Protein 3HRG (pdb70)

Organism: Bacteroides thetaiotaomicron (strain ATCC 29148 / DSM 2079 / JCM 5827 / CCUG 10774 / NCTC 10582 / VPI-5482 / E50) (NCBI:txid226186)

InterPro domains:
  IPR024213 Protein of unknown function DUF3822 [PF12864] (3-237)
  IPR024213 Protein of unknown function DUF3822 [cd24013] (10-251)

Structure (mmCIF, N/CA/C/O backbone):
data_3HRG
#
_entry.id   3HRG
#
_cell.length_a   64.706
_cell.length_b   91.181
_cell.length_c   48.620
_cell.angle_alpha   90.000
_cell.angle_beta   90.000
_cell.angle_gamma   90.000
#
_symmetry.space_group_name_H-M   'P 21 21 2'
#
loop_
_entity.id
_entity.type
_entity.pdbx_description
1 polymer 'uncharacterized protein BT_3980 with actin-like ATPase fold'
2 non-polymer 'UNKNOWN LIGAND'
3 non-polymer 1,2-ETHANEDIOL
4 non-polymer DI(HYDROXYETHYL)ETHER
5 water water
#
loop_
_atom_site.group_PDB
_atom_site.id
_atom_site.type_symbol
_atom_site.label_atom_id
_atom_site.label_alt_id
_atom_site.label_comp_id
_atom_site.label_asym_id
_atom_site.label_entity_id
_atom_site.label_seq_id
_atom_site.pdbx_PDB_ins_code
_atom_site.Cartn_x
_atom_site.Cartn_y
_atom_site.Cartn_z
_atom_site.occupancy
_atom_site.B_iso_or_equiv
_atom_site.auth_seq_id
_atom_site.auth_comp_id
_atom_site.auth_asym_id
_atom_site.auth_atom_id
_atom_site.pdbx_PDB_model_num
ATOM 1 N N A GLY A 1 1 ? 40.099 36.708 6.415 0.50 22.75 0 GLY A N 1
ATOM 2 N N B GLY A 1 1 ? 37.893 38.221 8.139 0.50 24.92 0 GLY A N 1
ATOM 3 C CA A GLY A 1 1 ? 40.076 36.579 7.904 0.50 22.41 0 GLY A CA 1
ATOM 4 C CA B GLY A 1 1 ? 38.958 37.159 8.291 0.50 24.30 0 GLY A CA 1
ATOM 5 C C A GLY A 1 1 ? 41.003 37.618 8.496 0.50 21.71 0 GLY A C 1
ATOM 6 C C B GLY A 1 1 ? 40.208 37.699 8.976 0.50 23.03 0 GLY A C 1
ATOM 7 O O A GLY A 1 1 ? 42.123 37.252 8.925 0.50 22.61 0 GLY A O 1
ATOM 8 O O B GLY A 1 1 ? 40.777 37.055 9.863 0.50 24.71 0 GLY A O 1
ATOM 22 N N . ILE A 1 3 ? 43.251 39.638 10.760 1.00 16.19 2 ILE A N 1
ATOM 23 C CA . ILE A 1 3 ? 43.791 39.534 12.090 1.00 15.65 2 ILE A CA 1
ATOM 24 C C . ILE A 1 3 ? 43.928 40.903 12.762 1.00 14.43 2 ILE A C 1
ATOM 25 O O . ILE A 1 3 ? 44.488 41.827 12.176 1.00 13.48 2 ILE A O 1
ATOM 30 N N . ASP A 1 4 ? 43.367 41.029 13.963 1.00 13.29 3 ASP A N 1
ATOM 31 C CA . ASP A 1 4 ? 43.529 42.214 14.764 1.00 12.70 3 ASP A CA 1
ATOM 32 C C . ASP A 1 4 ? 44.785 41.875 15.566 1.00 12.48 3 ASP A C 1
ATOM 33 O O . ASP A 1 4 ? 44.730 41.085 16.500 1.00 12.19 3 ASP A O 1
ATOM 38 N N . PHE A 1 5 ? 45.925 42.457 15.197 1.00 11.93 4 PHE A N 1
ATOM 39 C CA . PHE A 1 5 ? 47.180 42.149 15.892 1.00 11.66 4 PHE A CA 1
ATOM 40 C C . PHE A 1 5 ? 47.248 42.592 17.351 1.00 11.44 4 PHE A C 1
ATOM 41 O O . PHE A 1 5 ? 48.072 42.044 18.118 1.00 12.13 4 PHE A O 1
ATOM 49 N N . THR A 1 6 ? 46.386 43.513 17.758 1.00 11.61 5 THR A N 1
ATOM 50 C CA . THR A 1 6 ? 46.352 43.919 19.170 1.00 11.74 5 THR A CA 1
ATOM 51 C C . THR A 1 6 ? 45.750 42.807 20.037 1.00 12.12 5 THR A C 1
ATOM 52 O O . THR A 1 6 ? 45.879 42.880 21.250 1.00 11.91 5 THR A O 1
ATOM 56 N N . LYS A 1 7 ? 45.129 41.784 19.418 1.00 11.94 6 LYS A N 1
ATOM 57 C CA . LYS A 1 7 ? 44.591 40.629 20.149 1.00 12.16 6 LYS A CA 1
ATOM 58 C C . LYS A 1 7 ? 45.548 39.417 20.064 1.00 12.31 6 LYS A C 1
ATOM 59 O O . LYS A 1 7 ? 45.160 38.294 20.426 1.00 12.15 6 LYS A O 1
ATOM 65 N N . SER A 1 8 ? 46.789 39.635 19.606 1.00 11.83 7 SER A N 1
ATOM 66 C CA . SER A 1 8 ? 47.753 38.541 19.433 1.00 11.94 7 SER A CA 1
ATOM 67 C C . SER A 1 8 ? 47.964 37.651 20.664 1.00 11.98 7 SER A C 1
ATOM 68 O O . SER A 1 8 ? 48.201 36.436 20.501 1.00 11.95 7 SER A O 1
ATOM 71 N N . LYS A 1 9 ? 47.845 38.225 21.868 1.00 12.06 8 LYS A N 1
ATOM 72 C CA . LYS A 1 9 ? 48.006 37.460 23.119 1.00 12.93 8 LYS A CA 1
ATOM 73 C C . LYS A 1 9 ? 46.969 36.355 23.315 1.00 12.39 8 LYS A C 1
ATOM 74 O O . LYS A 1 9 ? 47.150 35.498 24.195 1.00 11.79 8 LYS A O 1
ATOM 80 N N . GLN A 1 10 ? 45.884 36.387 22.543 1.00 11.24 9 GLN A N 1
ATOM 81 C CA . GLN A 1 10 ? 44.907 35.292 22.547 1.00 11.93 9 GLN A CA 1
ATOM 82 C C . GLN A 1 10 ? 45.096 34.267 21.424 1.00 11.88 9 GLN A C 1
ATOM 83 O O . GLN A 1 10 ? 44.404 33.253 21.398 1.00 11.99 9 GLN A O 1
ATOM 89 N N . TYR A 1 11 ? 46.029 34.534 20.510 1.00 11.67 10 TYR A N 1
ATOM 90 C CA . TYR A 1 11 ? 46.182 33.748 19.306 1.00 11.56 10 TYR A CA 1
ATOM 91 C C . TYR A 1 11 ? 47.424 32.855 19.293 1.00 11.98 10 TYR A C 1
ATOM 92 O O . TYR A 1 11 ? 48.352 33.043 20.082 1.00 10.79 10 TYR A O 1
ATOM 101 N N . THR A 1 12 ? 47.378 31.890 18.380 1.00 11.47 11 THR A N 1
ATOM 102 C CA . THR A 1 12 ? 48.434 30.900 18.229 1.00 11.75 11 THR A CA 1
ATOM 103 C C . THR A 1 12 ? 49.166 31.171 16.928 1.00 11.53 11 THR A C 1
ATOM 104 O O . THR A 1 12 ? 48.538 31.278 15.885 1.00 12.29 11 THR A O 1
ATOM 108 N N . LEU A 1 13 ? 50.483 31.305 17.008 1.00 11.17 12 LEU A N 1
ATOM 109 C CA . LEU A 1 13 ? 51.337 31.477 15.841 1.00 10.82 12 LEU A CA 1
ATOM 110 C C . LEU A 1 13 ? 51.940 30.120 15.509 1.00 11.01 12 LEU A C 1
ATOM 111 O O . LEU A 1 13 ? 52.522 29.499 16.384 1.00 9.70 12 LEU A O 1
ATOM 116 N N . SER A 1 14 ? 51.848 29.691 14.256 1.00 11.97 13 SER A N 1
ATOM 117 C CA . SER A 1 14 ? 52.462 28.418 13.830 1.00 12.29 13 SER A CA 1
ATOM 118 C C . SER A 1 14 ? 53.457 28.765 12.749 1.00 12.70 13 SER A C 1
ATOM 119 O O . SER A 1 14 ? 53.154 29.557 11.842 1.00 12.97 13 SER A O 1
ATOM 122 N N . ILE A 1 15 ? 54.653 28.209 12.894 1.00 12.73 14 ILE A N 1
ATOM 123 C CA . ILE A 1 15 ? 55.772 28.461 12.015 1.00 12.89 14 ILE A CA 1
ATOM 124 C C . ILE A 1 15 ? 56.280 27.172 11.438 1.00 12.52 14 ILE A C 1
ATOM 125 O O . ILE A 1 15 ? 56.607 26.257 12.209 1.00 12.34 14 ILE A O 1
ATOM 130 N N . ARG A 1 16 ? 56.361 27.087 10.103 1.00 12.67 15 ARG A N 1
ATOM 131 C CA A ARG A 1 16 ? 56.907 25.899 9.434 0.50 12.85 15 ARG A CA 1
ATOM 132 C CA B ARG A 1 16 ? 56.903 25.903 9.460 0.50 12.82 15 ARG A CA 1
ATOM 133 C C . ARG A 1 16 ? 58.234 26.290 8.821 1.00 12.63 15 ARG A C 1
ATOM 134 O O . ARG A 1 16 ? 58.277 27.233 8.009 1.00 12.53 15 ARG A O 1
ATOM 149 N N . LEU A 1 17 ? 59.292 25.570 9.195 1.00 12.40 16 LEU A N 1
ATOM 150 C CA . LEU A 1 17 ? 60.626 25.800 8.685 1.00 12.92 16 LEU A CA 1
ATOM 151 C C . LEU A 1 17 ? 61.057 24.678 7.751 1.00 12.67 16 LEU A C 1
ATOM 152 O O . LEU A 1 17 ? 60.928 23.491 8.061 1.00 12.23 16 LEU A O 1
ATOM 157 N N . SER A 1 18 ? 61.516 25.059 6.577 1.00 13.05 17 SER A N 1
ATOM 158 C CA . SER A 1 18 ? 62.043 24.105 5.630 1.00 13.92 17 SER A CA 1
ATOM 159 C C . SER A 1 18 ? 63.017 24.816 4.723 1.00 14.80 17 SER A C 1
ATOM 160 O O . SER A 1 18 ? 63.055 26.045 4.654 1.00 14.52 17 SER A O 1
ATOM 163 N N . THR A 1 19 ? 63.800 24.032 4.002 1.00 15.85 18 THR A N 1
ATOM 164 C CA . THR A 1 19 ? 64.738 24.593 3.046 1.00 16.79 18 THR A CA 1
ATOM 165 C C . THR A 1 19 ? 64.012 25.177 1.810 1.00 17.43 18 THR A C 1
ATOM 166 O O . THR A 1 19 ? 64.601 25.949 1.089 1.00 18.38 18 THR A O 1
ATOM 170 N N A ASP A 1 20 ? 62.765 24.748 1.578 0.50 17.84 19 ASP A N 1
ATOM 171 N N B ASP A 1 20 ? 62.765 24.792 1.558 0.50 17.54 19 ASP A N 1
ATOM 172 C CA A ASP A 1 20 ? 61.905 25.221 0.498 0.50 18.01 19 ASP A CA 1
ATOM 173 C CA B ASP A 1 20 ? 62.041 25.310 0.410 0.50 17.44 19 ASP A CA 1
ATOM 174 C C A ASP A 1 20 ? 61.208 26.555 0.767 0.50 17.40 19 ASP A C 1
ATOM 175 C C B ASP A 1 20 ? 61.140 26.511 0.784 0.50 17.08 19 ASP A C 1
ATOM 176 O O A ASP A 1 20 ? 60.576 27.088 -0.131 0.50 17.54 19 ASP A O 1
ATOM 177 O O B ASP A 1 20 ? 60.269 26.869 0.002 0.50 17.09 19 ASP A O 1
ATOM 186 N N . GLY A 1 21 ? 61.301 27.083 1.991 1.00 16.60 20 GLY A N 1
ATOM 187 C CA . GLY A 1 21 ? 60.569 28.294 2.395 1.00 15.69 20 GLY A CA 1
ATOM 188 C C . GLY A 1 21 ? 59.985 28.212 3.798 1.00 14.25 20 GLY A C 1
ATOM 189 O O . GLY A 1 21 ? 59.869 27.140 4.370 1.00 14.47 20 GLY A O 1
ATOM 190 N N . PHE A 1 22 ? 59.654 29.357 4.371 1.00 13.33 21 PHE A N 1
ATOM 191 C CA . PHE A 1 22 ? 59.041 29.386 5.683 1.00 12.92 21 PHE A CA 1
ATOM 192 C C . PHE A 1 22 ? 57.580 29.847 5.553 1.00 13.22 21 PHE A C 1
ATOM 193 O O . PHE A 1 22 ? 57.292 30.782 4.769 1.00 13.83 21 PHE A O 1
ATOM 201 N N . SER A 1 23 ? 56.688 29.225 6.338 1.00 13.15 22 SER A N 1
ATOM 202 C CA . SER A 1 23 ? 55.259 29.528 6.358 1.00 13.70 22 SER A CA 1
ATOM 203 C C . SER A 1 23 ? 54.862 29.887 7.753 1.00 13.97 22 SER A C 1
ATOM 204 O O . SER A 1 23 ? 55.328 29.287 8.711 1.00 13.79 22 SER A O 1
ATOM 207 N N . PHE A 1 24 ? 53.956 30.838 7.869 1.00 14.72 23 PHE A N 1
ATOM 208 C CA . PHE A 1 24 ? 53.485 31.330 9.130 1.00 15.57 23 PHE A CA 1
ATOM 209 C C . PHE A 1 24 ? 51.953 31.423 9.102 1.00 16.07 23 PHE A C 1
ATOM 210 O O . PHE A 1 24 ? 51.383 31.860 8.098 1.00 16.20 23 PHE A O 1
ATOM 218 N N . SER A 1 25 ? 51.285 31.020 10.175 1.00 16.51 24 SER A N 1
ATOM 219 C CA . SER A 1 25 ? 49.842 31.177 10.251 1.00 16.93 24 SER A CA 1
ATOM 220 C C . SER A 1 25 ? 49.451 31.569 11.670 1.00 16.54 24 SER A C 1
ATOM 221 O O . SER A 1 25 ? 50.108 31.197 12.640 1.00 16.26 24 SER A O 1
ATOM 224 N N . ILE A 1 26 ? 48.370 32.317 11.758 1.00 16.84 25 ILE A N 1
ATOM 225 C CA . ILE A 1 26 ? 47.821 32.796 13.015 1.00 17.52 25 ILE A CA 1
ATOM 226 C C . ILE A 1 26 ? 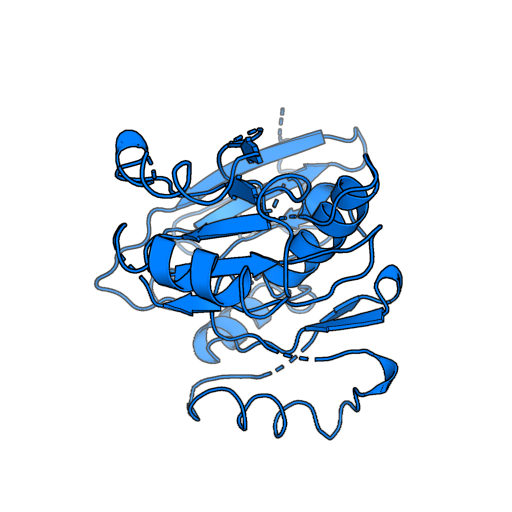46.427 32.187 13.135 1.00 17.52 25 ILE A C 1
ATOM 227 O O . ILE A 1 26 ? 45.627 32.292 12.211 1.00 18.04 25 ILE A O 1
ATOM 232 N N . TYR A 1 27 ? 46.178 31.500 14.253 1.00 17.52 26 TYR A N 1
ATOM 233 C CA . TYR A 1 27 ? 44.933 30.847 14.566 1.00 16.74 26 TYR A CA 1
ATOM 234 C C . TYR A 1 27 ? 44.261 31.569 15.744 1.00 16.88 26 TYR A C 1
ATOM 235 O O . TYR A 1 27 ? 44.891 31.800 16.776 1.00 14.95 26 TYR A O 1
ATOM 244 N N . ASN A 1 28 ? 42.986 31.909 15.544 1.00 17.14 27 ASN A N 1
ATOM 245 C CA . ASN A 1 28 ? 42.135 32.598 16.505 1.00 17.92 27 ASN A CA 1
ATOM 246 C C . ASN A 1 28 ? 41.170 31.573 17.072 1.00 19.37 27 ASN A C 1
ATOM 247 O O . ASN A 1 28 ? 40.280 31.155 16.362 1.00 19.72 27 ASN A O 1
ATOM 252 N N . PRO A 1 29 ? 41.349 31.147 18.340 1.00 21.78 28 PRO A N 1
ATOM 253 C CA . PRO A 1 29 ? 40.388 30.167 18.903 1.00 23.19 28 PRO A CA 1
ATOM 254 C C . PRO A 1 29 ? 39.084 30.797 19.369 1.00 24.76 28 PRO A C 1
ATOM 255 O O . PRO A 1 29 ? 38.122 30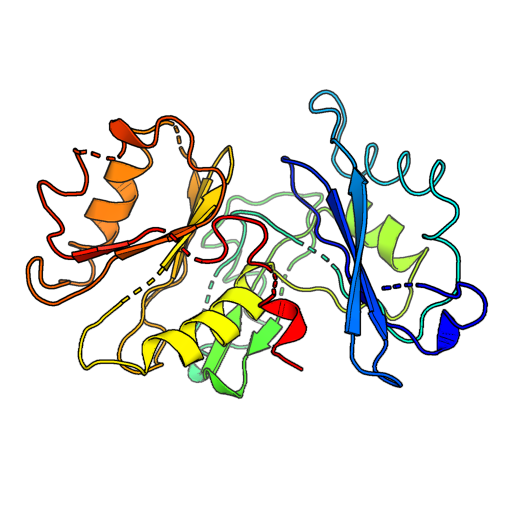.075 19.580 1.00 24.97 28 PRO A O 1
ATOM 259 N N . ILE A 1 30 ? 39.062 32.123 19.545 1.00 26.36 29 ILE A N 1
ATOM 260 C CA . ILE A 1 30 ? 37.875 32.833 20.038 1.00 27.66 29 ILE A CA 1
ATOM 261 C C . ILE A 1 30 ? 36.768 32.775 18.992 1.00 28.93 29 ILE A C 1
ATOM 262 O O . ILE A 1 30 ? 35.652 32.370 19.305 1.00 28.98 29 ILE A O 1
ATOM 267 N N A ASN A 1 31 ? 37.055 33.179 17.758 0.50 29.63 30 ASN A N 1
ATOM 268 N N B ASN A 1 31 ? 37.104 33.218 17.776 0.50 29.70 30 ASN A N 1
ATOM 269 C CA A ASN A 1 31 ? 36.046 33.094 16.694 0.50 30.23 30 ASN A CA 1
ATOM 270 C CA B ASN A 1 31 ? 36.201 33.203 16.623 0.50 30.36 30 ASN A CA 1
ATOM 271 C C A ASN A 1 31 ? 36.266 31.851 15.820 0.50 30.75 30 ASN A C 1
ATOM 272 C C B ASN A 1 31 ? 36.321 31.909 15.797 0.50 30.82 30 ASN A C 1
ATOM 273 O O A ASN A 1 31 ? 35.505 31.618 14.882 0.50 30.97 30 ASN A O 1
ATOM 274 O O B ASN A 1 31 ? 35.531 31.686 14.882 0.50 31.02 30 ASN A O 1
ATOM 283 N N . ASP A 1 32 ? 37.304 31.070 16.128 1.00 31.28 31 ASP A N 1
ATOM 284 C CA . ASP A 1 32 ? 37.616 29.809 15.424 1.00 32.08 31 ASP A CA 1
ATOM 285 C C . ASP A 1 32 ? 37.886 29.950 13.912 1.00 32.69 31 ASP A C 1
ATOM 286 O O . ASP A 1 32 ? 37.049 29.577 13.081 1.00 33.01 31 ASP A O 1
ATOM 291 N N . ASN A 1 33 ? 39.050 30.510 13.586 1.00 32.92 32 ASN A N 1
ATOM 292 C CA . ASN A 1 33 ? 39.509 30.675 12.195 1.00 33.21 32 ASN A CA 1
ATOM 293 C C . ASN A 1 33 ? 41.028 30.883 12.117 1.00 33.33 32 ASN A C 1
ATOM 294 O O . ASN A 1 33 ? 41.646 31.300 13.109 1.00 32.64 32 ASN A O 1
ATOM 299 N N . SER A 1 34 ? 41.599 30.573 10.945 1.00 33.58 33 SER A N 1
ATOM 300 C CA . SER A 1 34 ? 43.040 30.720 10.670 1.00 33.92 33 SER A CA 1
ATOM 301 C C . SER A 1 34 ? 43.332 31.673 9.526 1.00 33.51 33 SER A C 1
ATOM 302 O O . SER A 1 34 ? 42.450 31.974 8.710 1.00 33.84 33 SER A O 1
ATOM 305 N N . GLN A 1 35 ? 44.571 32.150 9.494 1.00 32.83 34 GLN A N 1
ATOM 306 C CA . GLN A 1 35 ? 45.037 33.069 8.469 1.00 32.47 34 GLN A CA 1
ATOM 307 C C . GLN A 1 35 ? 46.506 32.824 8.144 1.00 32.02 34 GLN A C 1
ATOM 308 O O . GLN A 1 35 ? 47.374 32.969 9.025 1.00 31.26 34 GLN A O 1
ATOM 314 N N . SER A 1 36 ? 46.785 32.421 6.900 1.00 31.69 35 SER A N 1
ATOM 315 C CA . SER A 1 36 ? 48.164 32.222 6.463 1.00 32.06 35 SER A CA 1
ATOM 316 C C . SER A 1 36 ? 48.654 33.604 6.329 1.00 31.91 35 SER A C 1
ATOM 317 O O . SER A 1 36 ? 48.315 34.298 5.395 1.00 32.52 35 SER A O 1
ATOM 320 N N . LEU A 1 37 ? 49.451 34.003 7.296 1.00 32.14 36 LEU A N 1
ATOM 321 C CA . LEU A 1 37 ? 49.890 35.375 7.395 1.00 31.97 36 LEU A CA 1
ATOM 322 C C . LEU A 1 37 ? 51.032 35.749 6.492 1.00 31.51 36 LEU A C 1
ATOM 323 O O . LEU A 1 37 ? 51.077 36.897 6.010 1.00 32.02 36 LEU A O 1
ATOM 328 N N . PHE A 1 38 ? 51.940 34.811 6.253 1.00 30.52 37 PHE A N 1
ATOM 329 C CA . PHE A 1 38 ? 53.083 35.115 5.428 1.00 29.63 37 PHE A CA 1
ATOM 330 C C . PHE A 1 38 ? 53.823 33.881 4.928 1.00 28.42 37 PHE A C 1
ATOM 331 O O . PHE A 1 38 ? 53.805 32.819 5.590 1.00 28.15 37 PHE A O 1
ATOM 333 N N . GLU A 1 39 ? 54.421 34.039 3.742 1.00 26.84 38 GLU A N 1
ATOM 334 C CA . GLU A 1 39 ? 55.268 33.030 3.117 1.00 25.91 38 GLU A CA 1
ATOM 335 C C . GLU A 1 39 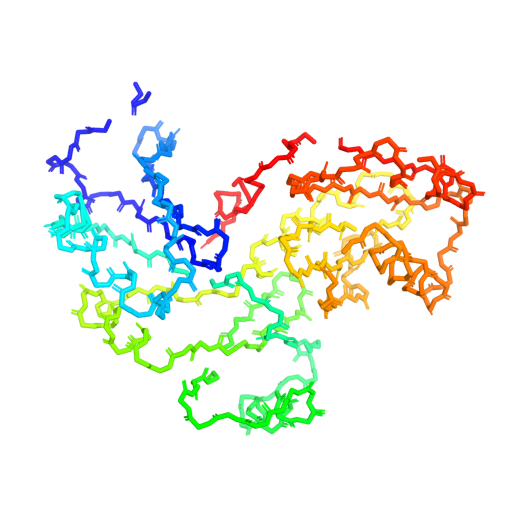? 56.599 33.725 2.867 1.00 24.66 38 GLU A C 1
ATOM 336 O O . GLU A 1 39 ? 56.657 34.683 2.090 1.00 24.66 38 GLU A O 1
ATOM 342 N N . LYS A 1 40 ? 57.654 33.288 3.543 1.00 22.88 39 LYS A N 1
ATOM 343 C CA . LYS A 1 40 ? 58.980 33.859 3.349 1.00 21.96 39 LYS A CA 1
ATOM 344 C C . LYS A 1 40 ? 59.773 32.932 2.423 1.00 21.22 39 LYS A C 1
ATOM 345 O O . LYS A 1 40 ? 59.895 31.722 2.689 1.00 20.64 39 LYS A O 1
ATOM 347 N N . GLU A 1 41 ? 60.265 33.482 1.310 1.00 20.17 40 GLU A N 1
ATOM 348 C CA . GLU A 1 41 ? 61.066 32.724 0.341 1.00 20.20 40 GLU A CA 1
ATOM 349 C C . GLU A 1 41 ? 62.472 32.581 0.945 1.00 19.44 40 GLU A C 1
ATOM 350 O O . GLU A 1 41 ? 63.024 33.567 1.440 1.00 19.80 40 GLU A O 1
ATOM 356 N N . VAL A 1 42 ? 63.040 31.372 0.955 1.00 17.79 41 VAL A N 1
ATOM 357 C CA . VAL A 1 42 ? 64.376 31.212 1.553 1.00 17.27 41 VAL A CA 1
ATOM 358 C C . VAL A 1 42 ? 65.457 31.416 0.515 1.00 16.44 41 VAL A C 1
ATOM 359 O O . VAL A 1 42 ? 65.288 31.009 -0.638 1.00 16.55 41 VAL A O 1
ATOM 363 N N . ASP A 1 43 ? 66.531 32.093 0.927 1.00 15.06 42 ASP A N 1
ATOM 364 C CA . ASP A 1 43 ? 67.708 32.316 0.104 1.00 14.72 42 ASP A CA 1
ATOM 365 C C . ASP A 1 43 ? 68.531 31.048 0.290 1.00 14.28 42 ASP A C 1
ATOM 366 O O . ASP A 1 43 ? 69.112 30.821 1.336 1.00 13.47 42 ASP A O 1
ATOM 371 N N . THR A 1 44 ? 68.567 30.211 -0.736 1.00 14.69 43 THR A N 1
ATOM 372 C CA . THR A 1 44 ? 69.289 28.934 -0.670 1.00 15.02 43 THR A CA 1
ATOM 373 C C . THR A 1 44 ? 70.802 29.098 -0.525 1.00 15.18 43 THR A C 1
ATOM 374 O O . THR A 1 44 ? 71.465 28.123 -0.246 1.00 15.47 43 THR A O 1
ATOM 378 N N . SER A 1 45 ? 71.335 30.312 -0.707 1.00 15.48 44 SER A N 1
ATOM 379 C CA . SER A 1 45 ? 72.771 30.583 -0.525 1.00 15.98 44 SER A CA 1
ATOM 380 C C . SER A 1 45 ? 73.144 30.896 0.936 1.00 15.55 44 SER A C 1
ATOM 381 O O . SER A 1 45 ? 74.329 31.022 1.254 1.00 16.21 44 SER A O 1
ATOM 384 N N . LEU A 1 46 ? 72.142 31.002 1.808 1.00 14.72 45 LEU A N 1
ATOM 385 C CA . LEU A 1 46 ? 72.327 31.270 3.222 1.00 13.96 45 LEU A CA 1
ATOM 386 C C . LEU A 1 46 ? 71.823 30.091 4.032 1.00 13.68 45 LEU A C 1
ATOM 387 O O . LEU A 1 46 ? 70.968 29.311 3.571 1.00 13.48 45 LEU A O 1
ATOM 392 N N . SER A 1 47 ? 72.294 30.006 5.268 1.00 13.07 46 SER A N 1
ATOM 393 C CA . SER A 1 47 ? 71.880 28.959 6.202 1.00 12.47 46 SER A CA 1
ATOM 394 C C . SER A 1 47 ? 70.454 29.184 6.669 1.00 12.38 46 SER A C 1
ATOM 395 O O . SER A 1 47 ? 69.890 30.274 6.477 1.00 11.71 46 SER A O 1
ATOM 398 N N A LEU A 1 48 ? 69.918 28.148 7.309 0.50 12.33 47 LEU A N 1
ATOM 399 N N B LEU A 1 48 ? 69.823 28.172 7.265 0.50 12.47 47 LEU A N 1
ATOM 400 C CA A LEU A 1 48 ? 68.585 28.156 7.899 0.50 12.41 47 LEU A CA 1
ATOM 401 C CA B LEU A 1 48 ? 68.446 28.380 7.768 0.50 12.55 47 LEU A CA 1
ATOM 402 C C A LEU A 1 48 ? 68.457 29.282 8.898 0.50 12.18 47 LEU A C 1
ATOM 403 C C B LEU A 1 48 ? 68.434 29.380 8.912 0.50 12.34 47 LEU A C 1
ATOM 404 O O A LEU A 1 48 ? 67.524 30.068 8.832 0.50 11.92 47 LEU A O 1
ATOM 405 O O B LEU A 1 48 ? 67.511 30.178 8.981 0.50 12.24 47 LEU A O 1
ATOM 414 N N . THR A 1 49 ? 69.436 29.354 9.797 1.00 12.17 48 THR A N 1
ATOM 415 C CA . THR A 1 49 ? 69.480 30.336 10.890 1.00 11.86 48 THR A CA 1
ATOM 416 C C . THR A 1 49 ? 69.619 31.769 10.369 1.00 11.64 48 THR A C 1
ATOM 417 O O . THR A 1 49 ? 68.950 32.683 10.891 1.00 10.66 48 THR A O 1
ATOM 421 N N . ALA A 1 50 ? 70.465 31.963 9.339 1.00 10.37 49 ALA A N 1
ATOM 422 C CA . ALA A 1 50 ? 70.650 33.293 8.743 1.00 10.04 49 ALA A CA 1
ATOM 423 C C . ALA A 1 50 ? 69.357 33.754 8.076 1.00 9.91 49 ALA A C 1
ATOM 424 O O . ALA A 1 50 ? 68.996 34.928 8.177 1.00 9.34 49 ALA A O 1
ATOM 426 N N . ASN A 1 51 ? 68.657 32.838 7.407 1.00 10.19 50 ASN A N 1
ATOM 427 C CA . ASN A 1 51 ? 67.355 33.170 6.811 1.00 10.34 50 ASN A CA 1
ATOM 428 C C . ASN A 1 51 ? 66.350 33.532 7.891 1.00 10.26 50 ASN A C 1
ATOM 429 O O . ASN A 1 51 ? 65.577 34.478 7.712 1.00 9.84 50 ASN A O 1
ATOM 434 N N . LEU A 1 52 ? 66.361 32.770 8.989 1.00 10.18 51 LEU A N 1
ATOM 435 C CA A LEU A 1 52 ? 65.458 33.012 10.109 0.50 10.49 51 LEU A CA 1
ATOM 436 C CA B LEU A 1 52 ? 65.465 33.039 10.127 0.50 10.68 51 LEU A CA 1
ATOM 437 C C . LEU A 1 52 ? 65.713 34.392 10.741 1.00 10.80 51 LEU A C 1
ATOM 438 O O . LEU A 1 52 ? 64.768 35.141 10.994 1.00 10.82 51 LEU A O 1
ATOM 447 N N . LYS A 1 53 ? 66.981 34.721 10.994 1.00 11.01 52 LYS A N 1
ATOM 448 C CA . LYS A 1 53 ? 67.298 36.008 11.578 1.00 11.48 52 LYS A CA 1
ATOM 449 C C . LYS A 1 53 ? 66.836 37.138 10.653 1.00 11.06 52 LYS A C 1
ATOM 450 O O . LYS A 1 53 ? 66.348 38.151 11.134 1.00 10.25 52 LYS A O 1
ATOM 456 N N . ASN A 1 54 ? 67.009 36.963 9.344 1.00 10.86 53 ASN A N 1
ATOM 457 C CA . ASN A 1 54 ? 66.540 37.965 8.379 1.00 10.88 53 ASN A CA 1
ATOM 458 C C . ASN A 1 54 ? 65.016 38.165 8.434 1.00 10.22 53 ASN A C 1
ATOM 459 O O . ASN A 1 54 ? 64.563 39.289 8.493 1.00 9.17 53 ASN A O 1
ATOM 464 N N . VAL A 1 55 ? 64.248 37.083 8.445 1.00 9.37 54 VAL A N 1
ATOM 465 C CA A VAL A 1 55 ? 62.774 37.222 8.441 0.50 9.59 54 VAL A CA 1
ATOM 466 C CA B VAL A 1 55 ? 62.780 37.170 8.469 0.50 9.82 54 VAL A CA 1
ATOM 467 C C . VAL A 1 55 ? 62.266 37.814 9.775 1.00 9.41 54 VAL A C 1
ATOM 468 O O . VAL A 1 55 ? 61.315 38.587 9.768 1.00 9.85 54 VAL A O 1
ATOM 475 N N . PHE A 1 56 ? 62.906 37.487 10.896 1.00 9.45 55 PHE A N 1
ATOM 476 C CA . PHE A 1 56 ? 62.507 38.075 12.178 1.00 10.03 55 PHE A CA 1
ATOM 477 C C . PHE A 1 56 ? 62.832 39.562 12.173 1.00 10.82 55 PHE A C 1
ATOM 478 O O . PHE A 1 56 ? 62.052 40.357 12.681 1.00 10.90 55 PHE A O 1
ATOM 486 N N . HIS A 1 57 ? 63.962 39.941 11.575 1.00 11.24 56 HIS A N 1
ATOM 487 C CA . HIS A 1 57 ? 64.304 41.352 11.497 1.00 13.06 56 HIS A CA 1
ATOM 488 C C . HIS A 1 57 ? 63.320 42.147 10.619 1.00 13.53 56 HIS A C 1
ATOM 489 O O . HIS A 1 57 ? 62.933 43.243 10.977 1.00 13.90 56 HIS A O 1
ATOM 496 N N . GLU A 1 58 ? 62.930 41.582 9.490 1.00 14.22 57 GLU A N 1
ATOM 497 C CA . GLU A 1 58 ? 62.051 42.227 8.522 1.00 15.49 57 GLU A CA 1
ATOM 498 C C . GLU A 1 58 ? 60.561 42.188 8.829 1.00 15.71 57 GLU A C 1
ATOM 499 O O . GLU A 1 58 ? 59.830 43.003 8.282 1.00 15.45 57 GLU A O 1
ATOM 505 N N . SER A 1 59 ? 60.114 41.261 9.673 1.00 15.31 58 SER A N 1
ATOM 506 C CA . SER A 1 59 ? 58.696 41.072 9.929 1.00 16.11 58 SER A CA 1
ATOM 507 C C . SER A 1 59 ? 58.184 41.544 11.266 1.00 16.81 58 SER A C 1
ATOM 508 O O . SER A 1 59 ? 58.425 40.869 12.278 1.00 17.16 58 SER A O 1
ATOM 511 N N . ASP A 1 60 ? 57.382 42.603 11.209 1.00 17.21 59 ASP A N 1
ATOM 512 C CA . ASP A 1 60 ? 56.717 43.210 12.363 1.00 18.17 59 ASP A CA 1
ATOM 513 C C . ASP A 1 60 ? 55.788 42.243 13.111 1.00 17.68 59 ASP A C 1
ATOM 514 O O . ASP A 1 60 ? 55.754 42.266 14.331 1.00 18.94 59 ASP A O 1
ATOM 519 N N . PHE A 1 61 ? 55.083 41.351 12.428 1.00 16.68 60 PHE A N 1
ATOM 520 C CA . PHE A 1 61 ? 54.169 40.435 13.155 1.00 15.47 60 PHE A CA 1
ATOM 521 C C . PHE A 1 61 ? 54.870 39.412 14.084 1.00 14.47 60 PHE A C 1
ATOM 522 O O . PHE A 1 61 ? 54.276 38.937 15.050 1.00 14.49 60 PHE A O 1
ATOM 530 N N A LEU A 1 62 ? 56.073 38.952 13.744 0.50 13.66 61 LEU A N 1
ATOM 531 N N B LEU A 1 62 ? 56.167 39.238 13.839 0.50 13.71 61 LEU A N 1
ATOM 532 C CA A LEU A 1 62 ? 56.722 37.870 14.521 0.50 13.14 61 LEU A CA 1
ATOM 533 C CA B LEU A 1 62 ? 57.020 38.458 14.686 0.50 13.22 61 LEU A CA 1
ATOM 534 C C A LEU A 1 62 ? 57.113 38.152 15.981 0.50 12.97 61 LEU A C 1
ATOM 535 C C B LEU A 1 62 ? 57.430 39.329 15.902 0.50 12.83 61 LEU A C 1
ATOM 536 O O A LEU A 1 62 ? 57.188 37.217 16.826 0.50 12.44 61 LEU A O 1
ATOM 537 O O B LEU A 1 62 ? 58.052 38.843 16.830 0.50 12.58 61 LEU A O 1
ATOM 546 N N A SER A 1 63 ? 57.354 39.425 16.259 0.50 12.29 62 SER A N 1
ATOM 547 N N B SER A 1 63 ? 57.110 40.630 15.915 0.50 12.79 62 SER A N 1
ATOM 548 C CA A SER A 1 63 ? 57.738 39.874 17.594 0.50 12.30 62 SER A CA 1
ATOM 549 C CA B SER A 1 63 ? 57.404 41.413 17.120 0.50 12.62 62 SER A CA 1
ATOM 550 C C A SER A 1 63 ? 56.565 40.386 18.489 0.50 12.23 62 SER A C 1
ATOM 551 C C B SER A 1 63 ? 56.246 41.293 18.132 0.50 12.10 62 SER A C 1
ATOM 552 O O A SER A 1 63 ? 56.834 40.828 19.609 0.50 12.24 62 SER A O 1
ATOM 553 O O B SER A 1 63 ? 56.230 42.067 19.090 0.50 11.82 62 SER A O 1
ATOM 558 N N . TYR A 1 64 ? 55.308 40.338 17.993 1.00 12.20 63 TYR A N 1
ATOM 559 C CA . TYR A 1 64 ? 54.114 40.481 18.863 1.00 11.54 63 TYR A CA 1
ATOM 560 C C . TYR A 1 64 ? 54.088 39.287 19.837 1.00 10.97 63 TYR A C 1
ATOM 561 O O . TYR A 1 64 ? 54.729 38.255 19.585 1.00 11.46 63 TYR A O 1
ATOM 570 N N . SER A 1 65 ? 53.372 39.413 20.950 1.00 9.83 64 SER A N 1
ATOM 571 C CA . SER A 1 65 ? 53.241 38.298 21.891 1.00 9.83 64 SER A CA 1
ATOM 572 C C . SER A 1 65 ? 52.020 37.467 21.542 1.00 8.66 64 SER A C 1
ATOM 573 O O . SER A 1 65 ? 50.936 38.005 21.362 1.00 8.35 64 SER A O 1
ATOM 576 N N . TYR A 1 66 ? 52.218 36.153 21.454 1.00 7.63 65 TYR A N 1
ATOM 577 C CA . TYR A 1 66 ? 51.160 35.186 21.149 1.00 7.39 65 TYR A CA 1
ATOM 578 C C . TYR A 1 66 ? 50.870 34.317 22.354 1.00 6.85 65 TYR A C 1
ATOM 579 O O . TYR A 1 66 ? 51.690 34.220 23.250 1.00 6.23 65 TYR A O 1
ATOM 588 N N . LYS A 1 67 ? 49.671 33.756 22.403 1.00 7.16 66 LYS A N 1
ATOM 589 C CA . LYS A 1 67 ? 49.297 32.856 23.488 1.00 7.33 66 LYS A CA 1
ATOM 590 C C . LYS A 1 67 ? 50.132 31.583 23.403 1.00 7.24 66 LYS A C 1
ATOM 591 O O . LYS A 1 67 ? 50.568 31.065 24.428 1.00 6.51 66 LYS A O 1
ATOM 597 N N . ARG A 1 68 ? 50.361 31.128 22.175 1.00 6.68 67 ARG A N 1
ATOM 598 C CA A ARG A 1 68 ? 51.100 29.902 21.914 0.50 7.23 67 ARG A CA 1
ATOM 599 C CA B ARG A 1 68 ? 51.088 29.894 21.908 0.50 7.40 67 ARG A CA 1
ATOM 600 C C . ARG A 1 68 ? 51.850 30.000 20.603 1.00 7.23 67 ARG A C 1
ATOM 601 O O . ARG A 1 68 ? 51.385 30.652 19.659 1.00 7.36 67 ARG A O 1
ATOM 616 N N . VAL A 1 69 ? 53.017 29.380 20.573 1.00 7.59 68 VAL A N 1
ATOM 617 C CA . VAL A 1 69 ? 53.843 29.332 19.389 1.00 8.35 68 VAL A CA 1
ATOM 618 C C . VAL A 1 69 ? 54.258 27.893 19.115 1.00 9.41 68 VAL A C 1
ATOM 619 O O . VAL A 1 69 ? 54.928 27.275 19.965 1.00 9.78 68 VAL A O 1
ATOM 623 N N . ASN A 1 70 ? 53.851 27.362 17.952 1.00 9.68 69 ASN A N 1
ATOM 624 C CA . ASN A 1 70 ? 54.207 26.039 17.489 1.00 11.04 69 ASN A CA 1
ATOM 625 C C . ASN A 1 70 ? 55.232 26.202 16.381 1.00 11.51 69 ASN A C 1
ATOM 626 O O . ASN A 1 70 ? 55.029 27.040 15.484 1.00 11.28 69 ASN A O 1
ATOM 631 N N . ILE A 1 71 ? 56.313 25.432 16.461 1.00 11.57 70 ILE A N 1
ATOM 632 C CA A ILE A 1 71 ? 57.348 25.460 15.441 0.45 11.77 70 ILE A CA 1
ATOM 633 C CA B ILE A 1 71 ? 57.401 25.435 15.492 0.55 11.63 70 ILE A CA 1
ATOM 634 C C . ILE A 1 71 ? 57.465 24.048 14.867 1.00 12.38 70 ILE A C 1
ATOM 635 O O . ILE A 1 71 ? 57.693 23.101 15.600 1.00 12.99 70 ILE A O 1
ATOM 662 N N . ILE A 1 73 ? 59.365 21.555 12.073 1.00 13.54 72 ILE A N 1
ATOM 663 C CA . ILE A 1 73 ? 60.592 21.376 11.318 1.00 14.15 72 ILE A CA 1
ATOM 664 C C . ILE A 1 73 ? 60.325 20.380 10.207 1.00 14.30 72 ILE A C 1
ATOM 665 O O . ILE A 1 73 ? 60.072 19.214 10.499 1.00 13.88 72 ILE A O 1
ATOM 670 N N . ALA A 1 74 ? 60.356 20.854 8.953 1.00 14.24 73 ALA A N 1
ATOM 671 C CA . ALA A 1 74 ? 60.189 20.010 7.776 1.00 14.36 73 ALA A CA 1
ATOM 672 C C . ALA A 1 74 ? 61.583 19.550 7.399 1.00 14.02 73 ALA A C 1
ATOM 673 O O . ALA A 1 74 ? 62.421 20.346 6.947 1.00 14.75 73 ALA A O 1
ATOM 675 N N . SER A 1 75 ? 61.839 18.262 7.547 1.00 13.91 74 SER A N 1
ATOM 676 C CA . SER A 1 75 ? 63.177 17.702 7.314 1.00 13.34 74 SER A CA 1
ATOM 677 C C . SER A 1 75 ? 63.112 16.199 7.171 1.00 13.31 74 SER A C 1
ATOM 678 O O . SER A 1 75 ? 62.154 15.566 7.638 1.00 12.78 74 SER A O 1
ATOM 681 N N . LYS A 1 76 ? 64.128 15.605 6.554 1.00 13.27 75 LYS A N 1
ATOM 682 C CA . LYS A 1 76 ? 64.162 14.139 6.466 1.00 13.17 75 LYS A CA 1
ATOM 683 C C . LYS A 1 76 ? 64.754 13.540 7.713 1.00 12.97 75 LYS A C 1
ATOM 684 O O . LYS A 1 76 ? 64.761 12.303 7.859 1.00 13.26 75 LYS A O 1
ATOM 690 N N . ARG A 1 77 ? 65.260 14.383 8.619 1.00 12.19 76 ARG A N 1
ATOM 691 C CA . ARG A 1 77 ? 65.980 13.907 9.800 1.00 12.86 76 ARG A CA 1
ATOM 692 C C . ARG A 1 77 ? 65.047 13.616 10.954 1.00 13.21 76 ARG A C 1
ATOM 693 O O . ARG A 1 77 ? 64.998 14.353 11.918 1.00 12.49 76 ARG A O 1
ATOM 701 N N . PHE A 1 78 ? 64.295 12.525 10.803 1.00 12.98 77 PHE A N 1
ATOM 702 C CA . PHE A 1 78 ? 63.381 12.056 11.841 1.00 12.96 77 PHE A CA 1
ATOM 703 C C . PHE A 1 78 ? 63.337 10.547 11.767 1.00 13.01 77 PHE A C 1
ATOM 704 O O . PHE A 1 78 ? 63.643 9.936 10.728 1.00 13.27 77 PHE A O 1
ATOM 712 N N . THR A 1 79 ? 62.965 9.953 12.895 1.00 14.11 78 THR A N 1
ATOM 713 C CA . THR A 1 79 ? 62.848 8.521 13.036 1.00 13.80 78 THR A CA 1
ATOM 714 C C . THR A 1 79 ? 61.610 8.187 13.869 1.00 14.01 78 THR A C 1
ATOM 715 O O . THR A 1 79 ? 61.383 8.786 14.923 1.00 13.48 78 THR A O 1
ATOM 727 N N . ILE A 1 81 ? 59.420 5.546 16.164 1.00 12.77 80 ILE A N 1
ATOM 728 C CA A ILE A 1 81 ? 59.543 4.344 16.985 0.50 12.59 80 ILE A CA 1
ATOM 729 C CA B ILE A 1 81 ? 59.566 4.409 17.071 0.50 12.87 80 ILE A CA 1
ATOM 730 C C . ILE A 1 81 ? 58.205 4.117 17.716 1.00 12.46 80 ILE A C 1
ATOM 731 O O . ILE A 1 81 ? 57.551 5.058 18.174 1.00 12.96 80 ILE A O 1
ATOM 740 N N . PRO A 1 82 ? 57.745 2.851 17.757 1.00 11.80 81 PRO A N 1
ATOM 741 C CA . PRO A 1 82 ? 56.485 2.642 18.451 1.00 11.71 81 PRO A CA 1
ATOM 742 C C . PRO A 1 82 ? 56.650 3.045 19.908 1.00 11.62 81 PRO A C 1
ATOM 743 O O . PRO A 1 82 ? 57.735 2.877 20.455 1.00 10.92 81 PRO A O 1
ATOM 747 N N . LEU A 1 83 ? 55.599 3.572 20.520 1.00 12.01 82 LEU A N 1
ATOM 748 C CA . LEU A 1 83 ? 55.660 4.044 21.918 1.00 12.95 82 LEU A CA 1
ATOM 749 C C . LEU A 1 83 ? 56.109 2.956 22.881 1.00 13.62 82 LEU A C 1
ATOM 750 O O . LEU A 1 83 ? 56.933 3.202 23.777 1.00 13.50 82 LEU A O 1
ATOM 755 N N . GLU A 1 84 ? 55.625 1.739 22.666 1.00 13.92 83 GLU A N 1
ATOM 756 C CA . GLU A 1 84 ? 55.994 0.640 23.552 1.00 14.87 83 GLU A CA 1
ATOM 757 C C . GLU A 1 84 ? 57.487 0.275 23.462 1.00 14.71 83 GLU A C 1
ATOM 758 O O . GLU A 1 84 ? 57.985 -0.425 24.342 1.00 15.63 83 GLU A O 1
ATOM 764 N N . LEU A 1 85 ? 58.165 0.693 22.386 1.00 14.32 84 LEU A N 1
ATOM 765 C CA . LEU A 1 85 ? 59.595 0.476 22.212 1.00 14.45 84 LEU A CA 1
ATOM 766 C C . LEU A 1 85 ? 60.436 1.712 22.534 1.00 15.10 84 LEU A C 1
ATOM 767 O O . LEU A 1 85 ? 61.661 1.652 22.466 1.00 16.34 84 LEU A O 1
ATOM 772 N N . PHE A 1 86 ? 59.800 2.828 22.887 1.00 14.86 85 PHE A N 1
ATOM 773 C CA . PHE A 1 86 ? 60.506 4.051 23.157 1.00 14.30 85 PHE A CA 1
ATOM 774 C C . PHE A 1 86 ? 60.865 4.289 24.626 1.00 15.03 85 PHE A C 1
ATOM 775 O O . PHE A 1 86 ? 60.026 4.120 25.498 1.00 13.90 85 PHE A O 1
ATOM 783 N N . GLU A 1 87 ? 62.107 4.714 24.850 1.00 15.71 86 GLU A N 1
ATOM 784 C CA . GLU A 1 87 ? 62.606 5.111 26.145 1.00 17.35 86 GLU A CA 1
ATOM 785 C C . GLU A 1 87 ? 63.394 6.412 25.901 1.00 17.32 86 GLU A C 1
ATOM 786 O O . GLU A 1 87 ? 64.276 6.462 24.991 1.00 16.42 86 GLU A O 1
ATOM 792 N N . GLU A 1 88 ? 63.069 7.453 26.669 1.00 17.39 87 GLU A N 1
ATOM 793 C CA . GLU A 1 88 ? 63.699 8.773 26.531 1.00 18.45 87 GLU A CA 1
ATOM 794 C C . GLU A 1 88 ? 65.208 8.712 26.557 1.00 18.07 87 GLU A C 1
ATOM 795 O O . GLU A 1 88 ? 65.885 9.363 25.738 1.00 17.86 87 GLU A O 1
ATOM 801 N N . GLU A 1 89 ? 65.724 7.889 27.458 1.00 17.51 88 GLU A N 1
ATOM 802 C CA A GLU A 1 89 ? 67.171 7.720 27.628 0.50 17.65 88 GLU A CA 1
ATOM 803 C CA B GLU A 1 89 ? 67.158 7.745 27.625 0.50 17.76 88 GLU A CA 1
ATOM 804 C C . GLU A 1 89 ? 67.854 7.127 26.376 1.00 17.71 88 GLU A C 1
ATOM 805 O O . GLU A 1 89 ? 69.062 7.271 26.222 1.00 17.77 88 GLU A O 1
ATOM 816 N N A GLN A 1 90 ? 67.082 6.420 25.534 0.50 17.39 89 GLN A N 1
ATOM 817 N N B GLN A 1 90 ? 67.085 6.463 25.507 0.50 17.57 89 GLN A N 1
ATOM 818 C CA A GLN A 1 90 ? 67.548 5.827 24.272 0.50 17.19 89 GLN A CA 1
ATOM 819 C CA B GLN A 1 90 ? 67.595 5.866 24.279 0.50 17.50 89 GLN A CA 1
ATOM 820 C C A GLN A 1 90 ? 67.325 6.706 23.011 0.50 16.85 89 GLN A C 1
ATOM 821 C C B GLN A 1 90 ? 67.328 6.709 23.007 0.50 17.03 89 GLN A C 1
ATOM 822 O O A GLN A 1 90 ? 67.821 6.349 21.939 0.50 17.02 89 GLN A O 1
ATOM 823 O O B GLN A 1 90 ? 67.787 6.328 21.926 0.50 17.20 89 GLN A O 1
ATOM 834 N N . ALA A 1 91 ? 66.589 7.820 23.127 1.00 16.45 90 ALA A N 1
ATOM 835 C CA . ALA A 1 91 ? 66.251 8.689 21.976 1.00 16.08 90 ALA A CA 1
ATOM 836 C C . ALA A 1 91 ? 67.409 9.117 21.077 1.00 15.23 90 ALA A C 1
ATOM 837 O O . ALA A 1 91 ? 67.323 8.895 19.865 1.00 15.38 90 ALA A O 1
ATOM 839 N N . GLU A 1 92 ? 68.477 9.684 21.635 1.00 14.69 91 GLU A N 1
ATOM 840 C CA A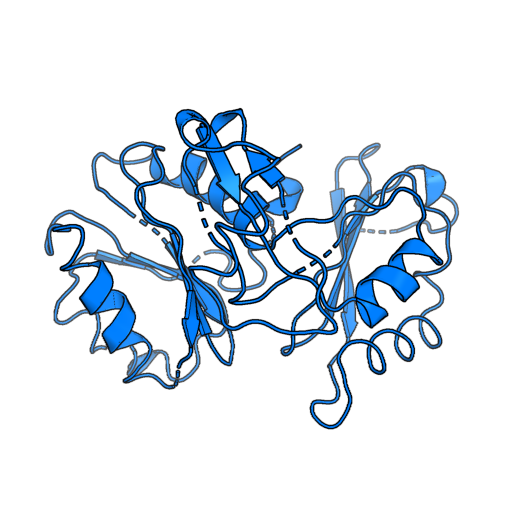 GLU A 1 92 ? 69.635 10.114 20.831 0.50 14.65 91 GLU A CA 1
ATOM 841 C CA B GLU A 1 92 ? 69.624 10.100 20.798 0.50 14.41 91 GLU A CA 1
ATOM 842 C C . GLU A 1 92 ? 70.362 8.913 20.179 1.00 14.10 91 GLU A C 1
ATOM 843 O O . GLU A 1 92 ? 70.790 8.985 19.013 1.00 13.35 91 GLU A O 1
ATOM 854 N N . LEU A 1 93 ? 70.530 7.833 20.949 1.00 13.54 92 LEU A N 1
ATOM 855 C CA . LEU A 1 93 ? 71.177 6.608 20.437 1.00 13.46 92 LEU A CA 1
ATOM 856 C C . LEU A 1 93 ? 70.405 6.062 19.230 1.00 13.15 92 LEU A C 1
ATOM 857 O O . LEU A 1 93 ? 71.006 5.716 18.218 1.00 12.51 92 LEU A O 1
ATOM 862 N N . LEU A 1 94 ? 69.084 5.979 19.366 1.00 12.55 93 LEU A N 1
ATOM 863 C CA A LEU A 1 94 ? 68.196 5.517 18.303 0.50 13.09 93 LEU A CA 1
ATOM 864 C CA B LEU A 1 94 ? 68.251 5.471 18.278 0.50 12.88 93 LEU A CA 1
ATOM 865 C C . LEU A 1 94 ? 68.317 6.394 17.067 1.00 13.14 93 LEU A C 1
ATOM 866 O O . LEU A 1 94 ? 68.429 5.915 15.928 1.00 14.46 93 LEU A O 1
ATOM 875 N N . PHE A 1 95 ? 68.278 7.702 17.294 1.00 12.87 94 PHE A N 1
ATOM 876 C CA . PHE A 1 95 ? 68.368 8.655 16.202 1.00 11.99 94 PHE A CA 1
ATOM 877 C C . PHE A 1 95 ? 69.669 8.524 15.417 1.00 11.94 94 PHE A C 1
ATOM 878 O O . PHE A 1 95 ? 69.646 8.459 14.165 1.00 11.27 94 PHE A O 1
ATOM 886 N N . TYR A 1 96 ? 70.791 8.478 16.128 1.00 11.71 95 TYR A N 1
ATOM 887 C CA . TYR A 1 96 ? 72.116 8.354 15.471 1.00 12.00 95 TYR A CA 1
ATOM 888 C C . TYR A 1 96 ? 72.476 6.955 14.917 1.00 12.66 95 TYR A C 1
ATOM 889 O O . TYR A 1 96 ? 73.508 6.826 14.255 1.00 12.65 95 TYR A O 1
ATOM 898 N N A HIS A 1 97 ? 71.664 5.941 15.228 0.60 12.81 96 HIS A N 1
ATOM 899 N N B HIS A 1 97 ? 71.651 5.938 15.197 0.40 13.02 96 HIS A N 1
ATOM 900 C CA A HIS A 1 97 ? 71.781 4.630 14.581 0.60 13.33 96 HIS A CA 1
ATOM 901 C CA B HIS A 1 97 ? 71.782 4.630 14.555 0.40 13.58 96 HIS A CA 1
ATOM 902 C C A HIS A 1 97 ? 70.963 4.650 13.243 0.60 13.89 96 HIS A C 1
ATOM 903 C C B HIS A 1 97 ? 71.160 4.781 13.150 0.40 14.02 96 HIS A C 1
ATOM 904 O O A HIS A 1 97 ? 70.996 3.707 12.471 0.60 13.93 96 HIS A O 1
ATOM 905 O O B HIS A 1 97 ? 71.605 4.129 12.212 0.40 13.93 96 HIS A O 1
ATOM 918 N N . ASN A 1 98 ? 70.221 5.721 12.990 1.00 14.37 97 ASN A N 1
ATOM 919 C CA . ASN A 1 98 ? 69.478 5.906 11.732 1.00 15.15 97 ASN A CA 1
ATOM 920 C C . ASN A 1 98 ? 69.902 7.107 10.890 1.00 15.56 97 ASN A C 1
ATOM 921 O O . ASN A 1 98 ? 69.525 7.173 9.715 1.00 15.12 97 ASN A O 1
ATOM 926 N N . HIS A 1 99 ? 70.618 8.075 11.482 1.00 15.25 98 HIS A N 1
ATOM 927 C CA . HIS A 1 99 ? 71.066 9.279 10.771 1.00 15.13 98 HIS A CA 1
ATOM 928 C C . HIS A 1 99 ? 72.531 9.533 11.098 1.00 15.95 98 HIS A C 1
ATOM 929 O O . HIS A 1 99 ? 72.988 9.239 12.195 1.00 14.94 98 HIS A O 1
ATOM 936 N N . GLN A 1 100 ? 73.249 10.127 10.152 1.00 16.56 99 GLN A N 1
ATOM 937 C CA A GLN A 1 100 ? 74.656 10.440 10.320 0.50 16.98 99 GLN A CA 1
ATOM 938 C CA B GLN A 1 100 ? 74.659 10.362 10.353 0.50 16.93 99 GLN A CA 1
ATOM 939 C C . GLN A 1 100 ? 74.826 11.448 11.448 1.00 17.06 99 GLN A C 1
ATOM 940 O O . GLN A 1 100 ? 74.020 12.388 11.574 1.00 15.67 99 GLN A O 1
ATOM 951 N N . LYS A 1 101 ? 75.850 11.264 12.279 1.00 17.57 100 LYS A N 1
ATOM 952 C CA . LYS A 1 101 ? 76.132 12.194 13.379 1.00 18.62 100 LYS A CA 1
ATOM 953 C C . LYS A 1 101 ? 76.351 13.601 12.839 1.00 19.65 100 LYS A C 1
ATOM 954 O O . LYS A 1 101 ? 76.796 13.765 11.702 1.00 19.48 100 LYS A O 1
ATOM 958 N N . ARG A 1 102 ? 76.024 14.599 13.661 1.00 20.65 101 ARG A N 1
ATOM 959 C CA . ARG A 1 102 ? 76.137 16.000 13.276 1.00 21.78 101 ARG A CA 1
ATOM 960 C C . ARG A 1 102 ? 76.301 16.842 14.537 1.00 22.80 101 ARG A C 1
ATOM 961 O O . ARG A 1 102 ? 75.461 16.798 15.430 1.00 23.71 101 ARG A O 1
ATOM 969 N N . GLU A 1 103 ? 77.357 17.637 14.609 1.00 24.36 102 GLU A N 1
ATOM 970 C CA . GLU A 1 103 ? 77.635 18.419 15.824 1.00 25.39 102 GLU A CA 1
ATOM 971 C C . GLU A 1 103 ? 76.660 19.577 16.113 1.00 25.33 102 GLU A C 1
ATOM 972 O O . GLU A 1 103 ? 76.236 19.728 17.262 1.00 25.99 102 GLU A O 1
ATOM 978 N N . ASN A 1 104 ? 76.241 20.355 15.117 1.00 24.49 103 ASN A N 1
ATOM 979 C CA . ASN A 1 104 ? 75.350 21.477 15.416 1.00 24.09 103 ASN A CA 1
ATOM 980 C C . ASN A 1 104 ? 73.880 21.060 15.349 1.00 22.56 103 ASN A C 1
ATOM 981 O O . ASN A 1 104 ? 73.066 21.749 14.733 1.00 23.06 103 ASN A O 1
ATOM 986 N N . GLU A 1 105 ? 73.547 19.911 15.951 1.00 20.86 104 GLU A N 1
ATOM 987 C CA . GLU A 1 105 ? 72.180 19.389 15.947 1.00 19.67 104 GLU A CA 1
ATOM 988 C C . GLU A 1 105 ? 71.727 18.994 17.345 1.00 18.84 104 GLU A C 1
ATOM 989 O O . GLU A 1 105 ? 72.484 18.420 18.096 1.00 18.69 104 GLU A O 1
ATOM 995 N N . ILE A 1 106 ? 70.482 19.319 17.665 1.00 18.55 105 ILE A N 1
ATOM 996 C CA . ILE A 1 106 ? 69.826 18.933 18.908 1.00 18.14 105 ILE A CA 1
ATOM 997 C C . ILE A 1 106 ? 68.765 17.869 18.540 1.00 16.92 105 ILE A C 1
ATOM 998 O O . ILE A 1 106 ? 68.067 18.016 17.528 1.00 17.12 105 ILE A O 1
ATOM 1003 N N . VAL A 1 107 ? 68.647 16.821 19.342 1.00 15.45 106 VAL A N 1
ATOM 1004 C CA . VAL A 1 107 ? 67.639 15.782 19.124 1.00 14.87 106 VAL A CA 1
ATOM 1005 C C . VAL A 1 107 ? 66.466 15.993 20.096 1.00 14.78 106 VAL A C 1
ATOM 1006 O O . VAL A 1 107 ? 66.673 16.098 21.302 1.00 14.50 106 VAL A O 1
ATOM 1023 N N . TYR A 1 109 ? 61.939 15.047 20.613 1.00 13.70 108 TYR A N 1
ATOM 1024 C CA . TYR A 1 109 ? 60.947 14.049 20.268 1.00 13.71 108 TYR A CA 1
ATOM 1025 C C . TYR A 1 109 ? 59.525 14.491 20.628 1.00 13.48 108 TYR A C 1
ATOM 1026 O O . TYR A 1 109 ? 59.332 15.261 21.555 1.00 13.02 108 TYR A O 1
ATOM 1035 N N . ASN A 1 110 ? 58.563 13.991 19.856 1.00 12.93 109 ASN A N 1
ATOM 1036 C CA . ASN A 1 110 ? 57.158 14.170 20.097 1.00 12.41 109 ASN A CA 1
ATOM 1037 C C . ASN A 1 110 ? 56.485 12.815 20.317 1.00 12.47 109 ASN A C 1
ATOM 1038 O O . ASN A 1 110 ? 56.623 11.921 19.490 1.00 11.56 109 ASN A O 1
ATOM 1043 N N . ILE A 1 111 ? 55.717 12.702 21.391 1.00 11.80 110 ILE A N 1
ATOM 1044 C CA . ILE A 1 111 ? 54.943 11.528 21.653 1.00 12.98 110 ILE A CA 1
ATOM 1045 C C . ILE A 1 111 ? 53.527 11.722 21.065 1.00 13.26 110 ILE A C 1
ATOM 1046 O O . ILE A 1 111 ? 52.849 12.709 21.372 1.00 12.49 110 ILE A O 1
ATOM 1051 N N . LEU A 1 112 ? 53.108 10.792 20.224 1.00 13.66 111 LEU A N 1
ATOM 1052 C CA . LEU A 1 112 ? 51.773 10.801 19.643 1.00 15.30 111 LEU A CA 1
ATOM 1053 C C . LEU A 1 112 ? 51.010 9.734 20.422 1.00 16.36 111 LEU A C 1
ATOM 1054 O O . LEU A 1 112 ? 50.956 8.584 20.007 1.00 16.37 111 LEU A O 1
ATOM 1059 N N . LYS A 1 113 ? 50.448 10.120 21.573 1.00 17.72 112 LYS A N 1
ATOM 1060 C CA . LYS A 1 113 ? 49.757 9.147 22.477 1.00 18.79 112 LYS A CA 1
ATOM 1061 C C . LYS A 1 113 ? 48.615 8.370 21.810 1.00 18.94 112 LYS A C 1
ATOM 1062 O O . LYS A 1 113 ? 48.572 7.135 21.888 1.00 20.04 112 LYS A O 1
ATOM 1065 N N . LYS A 1 114 ? 47.732 9.097 21.129 1.00 18.82 113 LYS A N 1
ATOM 1066 C CA . LYS A 1 114 ? 46.609 8.510 20.392 1.00 18.99 113 LYS A CA 1
ATOM 1067 C C . LYS A 1 114 ? 47.046 7.481 19.321 1.00 18.59 113 LYS A C 1
ATOM 1068 O O . LYS A 1 114 ? 46.361 6.473 19.132 1.00 19.51 113 LYS A O 1
ATOM 1070 N N . ASN A 1 115 ? 48.195 7.700 18.674 1.00 17.57 114 ASN A N 1
ATOM 1071 C CA . ASN A 1 115 ? 48.711 6.788 17.627 1.00 17.12 114 ASN A CA 1
ATOM 1072 C C . ASN A 1 115 ? 49.744 5.770 18.104 1.00 16.64 114 ASN A C 1
ATOM 1073 O O . ASN A 1 115 ? 50.264 4.997 17.302 1.00 16.80 114 ASN A O 1
ATOM 1078 N N . ASN A 1 116 ? 50.077 5.789 19.393 1.00 16.04 115 ASN A N 1
ATOM 1079 C CA . ASN A 1 116 ? 51.087 4.882 19.958 1.00 16.05 115 ASN A CA 1
ATOM 1080 C C . ASN A 1 116 ? 52.447 4.903 19.257 1.00 15.20 115 ASN A C 1
ATOM 1081 O O . ASN A 1 116 ? 53.096 3.855 19.056 1.00 13.82 115 ASN A O 1
ATOM 1086 N N . VAL A 1 117 ? 52.885 6.099 18.880 1.00 14.48 116 VAL A N 1
ATOM 1087 C CA . VAL A 1 117 ? 54.193 6.231 18.290 1.00 14.55 116 VAL A CA 1
ATOM 1088 C C . VAL A 1 117 ? 54.900 7.479 18.785 1.00 14.07 116 VAL A C 1
ATOM 1089 O O . VAL A 1 117 ? 54.275 8.408 19.361 1.00 13.53 116 VAL A O 1
ATOM 1093 N N . VAL A 1 118 ? 56.207 7.488 18.565 1.00 12.91 117 VAL A N 1
ATOM 1094 C CA . VAL A 1 118 ? 57.057 8.634 18.900 1.00 12.46 117 VAL A CA 1
ATOM 1095 C C . VAL A 1 118 ? 57.850 8.996 17.699 1.00 12.99 117 VAL A C 1
ATOM 1096 O O . VAL A 1 118 ? 58.328 8.121 16.999 1.00 12.84 117 VAL A O 1
ATOM 1100 N N . ILE A 1 119 ? 58.001 10.295 17.447 1.00 12.64 118 ILE A N 1
ATOM 1101 C CA . ILE A 1 119 ? 58.813 10.797 16.366 1.00 12.81 118 ILE A CA 1
ATOM 1102 C C . ILE A 1 119 ? 60.000 11.514 17.032 1.00 12.94 118 ILE A C 1
ATO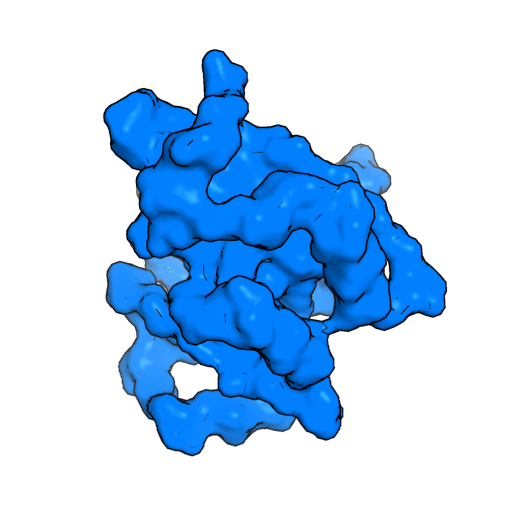M 1103 O O . ILE A 1 119 ? 59.790 12.461 17.806 1.00 12.26 118 ILE A O 1
ATOM 1108 N N . ILE A 1 120 ? 61.214 11.006 16.771 1.00 12.66 119 ILE A N 1
ATOM 1109 C CA . ILE A 1 120 ? 62.476 11.554 17.255 1.00 12.56 119 ILE A CA 1
ATOM 1110 C C . ILE A 1 120 ? 63.008 12.361 16.075 1.00 13.27 119 ILE A C 1
ATOM 1111 O O . ILE A 1 120 ? 63.019 11.858 14.959 1.00 15.13 119 ILE A O 1
ATOM 1116 N N . PHE A 1 121 ? 63.390 13.623 16.304 1.00 13.26 120 PHE A N 1
ATOM 1117 C CA . PHE A 1 121 ? 63.763 14.516 15.198 1.00 13.72 120 PHE A CA 1
ATOM 1118 C C . PHE A 1 121 ? 64.897 15.484 15.563 1.00 13.27 120 PHE A C 1
ATOM 1119 O O . PHE A 1 121 ? 65.077 15.875 16.701 1.00 12.49 120 PHE A O 1
ATOM 1127 N N . GLY A 1 122 ? 65.657 15.860 14.553 1.00 13.56 121 GLY A N 1
ATOM 1128 C CA . GLY A 1 122 ? 66.772 16.759 14.757 1.00 13.57 121 GLY A CA 1
ATOM 1129 C C . GLY A 1 122 ? 66.395 18.181 14.394 1.00 14.31 121 GLY A C 1
ATOM 1130 O O . GLY A 1 122 ? 65.532 18.415 13.541 1.00 13.81 121 GLY A O 1
ATOM 1131 N N . ILE A 1 123 ? 67.039 19.124 15.053 1.00 14.36 122 ILE A N 1
ATOM 1132 C CA . ILE A 1 123 ? 66.865 20.528 14.727 1.00 14.78 122 ILE A CA 1
ATOM 1133 C C . ILE A 1 123 ? 68.241 21.184 14.832 1.00 15.02 122 ILE A C 1
ATOM 1134 O O . ILE A 1 123 ? 69.042 20.865 15.737 1.00 14.80 122 ILE A O 1
ATOM 1139 N N . ASP A 1 124 ? 68.557 22.071 13.896 1.00 15.75 123 ASP A N 1
ATOM 1140 C CA . ASP A 1 124 ? 69.832 22.769 13.944 1.00 16.83 123 ASP A CA 1
ATOM 1141 C C . ASP A 1 124 ? 69.925 23.531 15.283 1.00 16.27 123 ASP A C 1
ATOM 1142 O O . ASP A 1 124 ? 68.978 24.230 15.663 1.00 15.88 123 ASP A O 1
ATOM 1147 N N . LYS A 1 125 ? 71.041 23.411 15.984 1.00 15.89 124 LYS A N 1
ATOM 1148 C CA . LYS A 1 125 ? 71.191 24.038 17.303 1.00 16.11 124 LYS A CA 1
ATOM 1149 C C . LYS A 1 125 ? 71.168 25.566 17.278 1.00 15.35 124 LYS A C 1
ATOM 1150 O O . LYS A 1 125 ? 70.619 26.173 18.175 1.00 14.56 124 LYS A O 1
ATOM 1156 N N . SER A 1 126 ? 71.812 26.174 16.288 1.00 14.87 125 SER A N 1
ATOM 1157 C CA . SER A 1 126 ? 71.797 27.629 16.136 1.00 14.84 125 SER A CA 1
ATOM 1158 C C . SER A 1 126 ? 70.349 28.117 15.952 1.00 13.93 125 SER A C 1
ATOM 1159 O O . SER A 1 126 ? 69.947 29.145 16.506 1.00 13.29 125 SER A O 1
ATOM 1162 N N . THR A 1 127 ? 69.587 27.368 15.163 1.00 13.67 126 THR A N 1
ATOM 1163 C CA . THR A 1 127 ? 68.165 27.664 14.920 1.00 13.66 126 THR A CA 1
ATOM 1164 C C . THR A 1 127 ? 67.359 27.546 16.221 1.00 13.26 126 THR A C 1
ATOM 1165 O O . THR A 1 127 ? 66.578 28.456 16.546 1.00 12.03 126 THR A O 1
ATOM 1169 N N . TYR A 1 128 ? 67.553 26.448 16.947 1.00 13.20 127 TYR A N 1
ATOM 1170 C CA . TYR A 1 128 ? 66.893 26.252 18.244 1.00 13.75 127 TYR A CA 1
ATOM 1171 C C . TYR A 1 128 ? 67.217 27.373 19.248 1.00 13.52 127 TYR A C 1
ATOM 1172 O O . TYR A 1 128 ? 66.328 27.910 19.893 1.00 14.56 127 TYR A O 1
ATOM 1181 N N . THR A 1 129 ? 68.488 27.720 19.384 1.00 13.49 128 THR A N 1
ATOM 1182 C CA . THR A 1 129 ? 68.930 28.782 20.300 1.00 13.54 128 THR A CA 1
ATOM 1183 C C . THR A 1 129 ? 68.251 30.090 19.963 1.00 13.14 128 THR A C 1
ATOM 1184 O O . THR A 1 129 ? 67.751 30.780 20.833 1.00 12.74 128 THR A O 1
ATOM 1188 N N . PHE A 1 130 ? 68.200 30.409 18.677 1.00 13.02 129 PHE A N 1
ATOM 1189 C CA . PHE A 1 130 ? 67.570 31.640 18.264 1.00 13.10 129 PHE A CA 1
ATOM 1190 C C . PHE A 1 130 ? 66.078 31.624 18.589 1.00 13.07 129 PHE A C 1
ATOM 1191 O O . PHE A 1 130 ? 65.577 32.580 19.153 1.00 12.98 129 PHE A O 1
ATOM 1199 N N . LEU A 1 131 ? 65.383 30.543 18.241 1.00 13.52 130 LEU A N 1
ATOM 1200 C CA . LEU A 1 131 ? 63.943 30.454 18.513 1.00 14.19 130 LEU A CA 1
ATOM 1201 C C . LEU A 1 131 ? 63.587 30.406 20.007 1.00 15.32 130 LEU A C 1
ATOM 1202 O O . LEU A 1 131 ? 62.585 30.997 20.413 1.00 15.56 130 LEU A O 1
ATOM 1207 N N . ASN A 1 132 ? 64.415 29.753 20.808 1.00 16.43 131 ASN A N 1
ATOM 1208 C CA . ASN A 1 132 ? 64.198 29.687 22.252 1.00 17.76 131 ASN A CA 1
ATOM 1209 C C . ASN A 1 132 ? 64.361 31.078 22.889 1.00 18.10 131 ASN A C 1
ATOM 1210 O O . ASN A 1 132 ? 63.702 31.391 23.875 1.00 18.61 131 ASN A O 1
ATOM 1215 N N . GLU A 1 133 ? 65.219 31.920 22.310 1.00 18.11 132 GLU A N 1
ATOM 1216 C CA . GLU A 1 133 ? 65.395 33.294 22.793 1.00 18.39 132 GLU A CA 1
ATOM 1217 C C . GLU A 1 133 ? 64.146 34.108 22.488 1.00 17.41 132 GLU A C 1
ATOM 1218 O O . GLU A 1 133 ? 63.711 34.876 23.333 1.00 18.13 132 GLU A O 1
ATOM 1224 N N . GLN A 1 134 ? 63.572 33.944 21.291 1.00 16.33 133 GLN A N 1
ATOM 1225 C CA A GLN A 1 134 ? 62.372 34.704 20.906 0.50 15.90 133 GLN A CA 1
ATOM 1226 C CA B GLN A 1 134 ? 62.368 34.676 20.889 0.50 15.95 133 GLN A CA 1
ATOM 1227 C C . GLN A 1 134 ? 61.134 34.169 21.628 1.00 15.56 133 GLN A C 1
ATOM 1228 O O . GLN A 1 134 ? 60.316 34.943 22.079 1.00 14.46 133 GLN A O 1
ATOM 1239 N N . TYR A 1 135 ? 61.026 32.843 21.732 1.00 15.14 134 TYR A N 1
ATOM 1240 C CA . TYR A 1 135 ? 59.900 32.174 22.366 1.00 15.02 134 TYR A CA 1
ATOM 1241 C C . TYR A 1 135 ? 60.296 31.116 23.370 1.00 15.17 134 TYR A C 1
ATOM 1242 O O . TYR A 1 135 ? 60.324 29.900 23.035 1.00 16.30 134 TYR A O 1
ATOM 1251 N N . PRO A 1 136 ? 60.514 31.527 24.626 1.00 15.45 135 PRO A N 1
ATOM 1252 C CA . PRO A 1 136 ? 60.925 30.556 25.638 1.00 15.50 135 PRO A CA 1
ATOM 1253 C C . PRO A 1 136 ? 59.976 29.383 25.876 1.00 15.39 135 PRO A C 1
ATOM 1254 O O . PRO A 1 136 ? 60.472 28.336 26.322 1.00 16.31 135 PRO A O 1
ATOM 1258 N N . GLU A 1 137 ? 58.677 29.506 25.561 1.00 15.02 136 GLU A N 1
ATOM 1259 C CA A GLU A 1 137 ? 57.724 28.392 25.766 0.50 14.91 136 GLU A CA 1
ATOM 1260 C CA B GLU A 1 137 ? 57.712 28.403 25.770 0.50 14.91 136 GLU A CA 1
ATOM 1261 C C . GLU A 1 137 ? 57.152 27.825 24.455 1.00 14.40 136 GLU A C 1
ATOM 1262 O O . GLU A 1 137 ? 56.099 27.196 24.441 1.00 13.62 136 GLU A O 1
ATOM 1273 N N . ALA A 1 138 ? 57.861 28.020 23.345 1.00 13.81 137 ALA A N 1
ATOM 1274 C CA . ALA A 1 138 ? 57.426 27.459 22.064 1.00 12.59 137 ALA A CA 1
ATOM 1275 C C . ALA A 1 138 ? 57.374 25.939 22.117 1.00 12.12 137 ALA A C 1
ATOM 1276 O O . ALA A 1 138 ? 58.156 25.321 22.866 1.00 12.12 137 ALA A O 1
ATOM 1278 N N . ARG A 1 139 ? 56.446 25.350 21.368 1.00 10.26 138 ARG A N 1
ATOM 1279 C CA A ARG A 1 139 ? 56.371 23.908 21.292 0.50 9.90 138 ARG A CA 1
ATOM 1280 C CA B ARG A 1 139 ? 56.292 23.913 21.248 0.50 10.03 138 ARG A CA 1
ATOM 1281 C C . ARG A 1 139 ? 57.000 23.541 19.956 1.00 9.58 138 ARG A C 1
ATOM 1282 O O . ARG A 1 139 ? 56.617 24.086 18.903 1.00 9.04 138 ARG A O 1
ATOM 1297 N N . PHE A 1 140 ? 57.968 22.623 19.993 1.00 8.17 139 PHE A N 1
ATOM 1298 C CA . PHE A 1 140 ? 58.678 22.177 18.762 1.00 7.55 139 PHE A CA 1
ATOM 1299 C C . PHE A 1 140 ? 58.189 20.826 18.265 1.00 7.50 139 PHE A C 1
ATOM 1300 O O . PHE A 1 140 ? 58.105 19.878 19.056 1.00 5.88 139 PHE A O 1
ATOM 1308 N N . TYR A 1 141 ? 57.888 20.750 16.967 1.00 6.98 140 TYR A N 1
ATOM 1309 C CA . TYR A 1 141 ? 57.421 19.511 16.361 1.00 7.67 140 TYR A CA 1
ATOM 1310 C C . TYR A 1 141 ? 58.134 19.184 15.103 1.00 7.12 140 TYR A C 1
ATOM 1311 O O . TYR A 1 141 ? 58.582 20.062 14.397 1.00 6.97 140 TYR A O 1
ATOM 1320 N N . SER A 1 142 ? 58.239 17.893 14.841 1.00 6.64 141 SER A N 1
ATOM 1321 C CA . SER A 1 142 ? 58.649 17.416 13.559 1.00 6.64 141 SER A CA 1
ATOM 1322 C C . SER A 1 142 ? 57.412 17.649 12.722 1.00 6.63 141 SER A C 1
ATOM 1323 O O . SER A 1 142 ? 56.282 17.515 13.235 1.00 7.76 141 SER A O 1
ATOM 1326 N N . GLN A 1 143 ? 57.571 17.992 11.450 1.00 7.12 142 GLN A N 1
ATOM 1327 C CA . GLN A 1 143 ? 56.414 18.152 10.552 1.00 7.01 142 GLN A CA 1
ATOM 1328 C C . GLN A 1 143 ? 55.647 16.813 10.469 1.00 7.37 142 GLN A C 1
ATOM 1329 O O . GLN A 1 143 ? 54.416 16.805 10.318 1.00 8.06 142 GLN A O 1
ATOM 1335 N N . SER A 1 144 ? 56.372 15.697 10.594 1.00 7.32 143 SER A N 1
ATOM 1336 C CA . SER A 1 144 ? 55.767 14.374 10.592 1.00 7.52 143 SER A CA 1
ATOM 1337 C C . SER A 1 144 ? 54.727 14.132 11.706 1.00 7.46 143 SER A C 1
ATOM 1338 O O . SER A 1 144 ? 53.789 13.351 11.509 1.00 7.09 143 SER A O 1
ATOM 1341 N N . THR A 1 145 ? 54.867 14.812 12.842 1.00 7.15 144 THR A N 1
ATOM 1342 C CA . THR A 1 145 ? 53.935 14.631 13.968 1.00 6.98 144 THR A CA 1
ATOM 1343 C C . THR A 1 145 ? 52.461 14.996 13.624 1.00 7.21 144 THR A C 1
ATOM 1344 O O . THR A 1 145 ? 51.587 14.113 13.693 1.00 7.07 144 THR A O 1
ATOM 1348 N N . PRO A 1 146 ? 52.171 16.262 13.251 1.00 7.84 145 PRO A N 1
ATOM 1349 C CA . PRO A 1 146 ? 50.799 16.536 12.836 1.00 7.65 145 PRO A CA 1
ATOM 1350 C C . PRO A 1 146 ? 50.375 15.778 11.569 1.00 7.51 145 PRO A C 1
ATOM 1351 O O . PRO A 1 146 ? 49.203 15.479 11.437 1.00 7.48 145 PRO A O 1
ATOM 1355 N N . LEU A 1 147 ? 51.296 15.487 10.643 1.00 7.28 146 LEU A N 1
ATOM 1356 C CA . LEU A 1 147 ?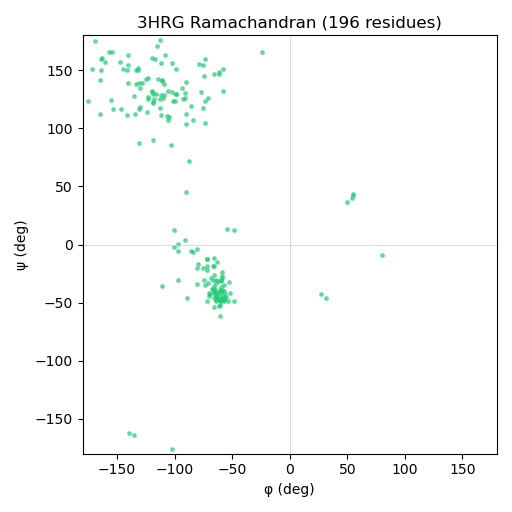 50.926 14.776 9.426 1.00 7.32 146 LEU A CA 1
ATOM 1357 C C . LEU A 1 147 ? 50.423 13.358 9.744 1.00 7.92 146 LEU A C 1
ATOM 1358 O O . LEU A 1 147 ? 49.406 12.929 9.215 1.00 8.03 146 LEU A O 1
ATOM 1363 N N . ILE A 1 148 ? 51.107 12.671 10.638 1.00 8.06 147 ILE A N 1
ATOM 1364 C CA . ILE A 1 148 ? 50.707 11.319 11.043 1.00 8.13 147 ILE A CA 1
ATOM 1365 C C . ILE A 1 148 ? 49.367 11.336 11.736 1.00 8.17 147 ILE A C 1
ATOM 1366 O O . ILE A 1 148 ? 48.503 10.522 11.412 1.00 7.66 147 ILE A O 1
ATOM 1371 N N . GLU A 1 149 ? 49.150 12.291 12.646 1.00 8.48 148 GLU A N 1
ATOM 1372 C CA . GLU A 1 149 ? 47.846 12.364 13.316 1.00 8.86 148 GLU A CA 1
ATOM 1373 C C . GLU A 1 149 ? 46.700 12.603 12.313 1.00 8.29 148 GLU A C 1
ATOM 1374 O O . GLU A 1 149 ? 45.634 11.979 12.381 1.00 7.99 148 GLU A O 1
ATOM 1380 N N . TYR A 1 150 ? 46.930 13.515 11.392 1.00 7.77 149 TYR A N 1
ATOM 1381 C CA . TYR A 1 150 ? 45.953 13.850 10.367 1.00 7.70 149 TYR A CA 1
ATOM 1382 C C . TYR A 1 150 ? 45.694 12.668 9.409 1.00 7.06 149 TYR A C 1
ATOM 1383 O O . TYR A 1 150 ? 44.554 12.281 9.179 1.00 7.22 149 TYR A O 1
ATOM 1392 N N . PHE A 1 151 ? 46.750 12.132 8.832 1.00 7.41 150 PHE A N 1
ATOM 1393 C CA . PHE A 1 151 ? 46.611 11.004 7.908 1.00 7.16 150 PHE A CA 1
ATOM 1394 C C . PHE A 1 151 ? 46.049 9.735 8.601 1.00 7.33 150 PHE A C 1
ATOM 1395 O O . PHE A 1 151 ? 45.310 8.983 7.992 1.00 6.75 150 PHE A O 1
ATOM 1403 N N . SER A 1 152 ? 46.373 9.526 9.864 1.00 7.67 151 SER A N 1
ATOM 1404 C CA . SER A 1 152 ? 45.828 8.391 10.605 1.00 8.76 151 SER A CA 1
ATOM 1405 C C . SER A 1 152 ? 44.286 8.414 10.559 1.00 8.75 151 SER A C 1
ATOM 1406 O O . SER A 1 152 ? 43.654 7.410 10.285 1.00 9.37 151 SER A O 1
ATOM 1409 N N . ILE A 1 153 ? 43.714 9.587 10.776 1.00 9.23 152 ILE A N 1
ATOM 1410 C CA . ILE A 1 153 ? 42.253 9.761 10.811 1.00 9.31 152 ILE A CA 1
ATOM 1411 C C . ILE A 1 153 ? 41.685 9.594 9.407 1.00 9.65 152 ILE A C 1
ATOM 1412 O O . ILE A 1 153 ? 40.702 8.868 9.225 1.00 9.77 152 ILE A O 1
ATOM 1417 N N . LYS A 1 154 ? 42.334 10.204 8.411 1.00 9.70 153 LYS A N 1
ATOM 1418 C CA . LYS A 1 154 ? 41.894 10.082 7.025 1.00 10.57 153 LYS A CA 1
ATOM 1419 C C . LYS A 1 154 ? 41.951 8.642 6.508 1.00 10.44 153 LYS A C 1
ATOM 1420 O O . LYS A 1 154 ? 41.115 8.256 5.700 1.00 10.70 153 LYS A O 1
ATOM 1426 N N . SER A 1 155 ? 42.895 7.849 6.994 1.00 10.68 154 SER A N 1
ATOM 1427 C CA . SER A 1 155 ? 43.066 6.484 6.510 1.00 11.17 154 SER A CA 1
ATOM 1428 C C . SER A 1 155 ? 41.977 5.508 6.948 1.00 12.56 154 SER A C 1
ATOM 1429 O O . SER A 1 155 ? 41.938 4.385 6.431 1.00 12.11 154 SER A O 1
ATOM 1432 N N . ARG A 1 156 ? 41.143 5.890 7.910 1.00 14.13 155 ARG A N 1
ATOM 1433 C CA . ARG A 1 156 ? 40.063 5.003 8.369 1.00 16.43 155 ARG A CA 1
ATOM 1434 C C . ARG A 1 156 ? 38.905 4.838 7.375 1.00 17.71 155 ARG A C 1
ATOM 1435 O O . ARG A 1 156 ? 38.172 3.861 7.459 1.00 18.32 155 ARG A O 1
ATOM 1443 N N . LEU A 1 157 ? 38.728 5.777 6.442 1.00 19.81 156 LEU A N 1
ATOM 1444 C CA . LEU A 1 157 ? 37.651 5.684 5.429 1.00 21.08 156 LEU A CA 1
ATOM 1445 C C . LEU A 1 157 ? 38.039 4.645 4.378 1.00 21.35 156 LEU A C 1
ATOM 1446 O O . LEU A 1 157 ? 39.037 4.824 3.697 1.00 22.12 156 LEU A O 1
ATOM 1451 N N . GLY A 1 158 ? 37.269 3.563 4.249 1.00 21.88 157 GLY A N 1
ATOM 1452 C CA . GLY A 1 158 ? 37.559 2.484 3.272 1.00 22.09 157 GLY A CA 1
ATOM 1453 C C . GLY A 1 158 ? 38.521 1.446 3.852 1.00 22.03 157 GLY A C 1
ATOM 1454 O O . GLY A 1 158 ? 39.496 1.818 4.519 1.00 23.02 157 GLY A O 1
ATOM 1455 N N A ASN A 1 159 ? 38.254 0.183 3.499 0.50 21.95 158 ASN A N 1
ATOM 1456 N N B ASN A 1 159 ? 38.298 0.154 3.631 0.50 21.97 158 ASN A N 1
ATOM 1457 C CA A ASN A 1 159 ? 39.005 -0.996 3.946 0.50 21.68 158 ASN A CA 1
ATOM 1458 C CA B ASN A 1 159 ? 39.176 -0.877 4.235 0.50 21.69 158 ASN A CA 1
ATOM 1459 C C A ASN A 1 159 ? 40.279 -1.327 3.153 0.50 21.27 158 ASN A C 1
ATOM 1460 C C B ASN A 1 159 ? 40.592 -1.057 3.656 0.50 21.24 158 ASN A C 1
ATOM 1461 O O A ASN A 1 159 ? 40.610 -2.509 2.958 0.50 21.54 158 ASN A O 1
ATOM 1462 O O B ASN A 1 159 ? 41.398 -1.822 4.213 0.50 21.37 158 ASN A O 1
ATOM 1471 N N . SER A 1 160 ? 40.928 -0.298 2.622 1.00 20.44 159 SER A N 1
ATOM 1472 C CA . SER A 1 160 ? 42.193 -0.441 1.936 1.00 19.73 159 SER A CA 1
ATOM 1473 C C . SER A 1 160 ? 43.322 0.129 2.788 1.00 18.60 159 SER A C 1
ATOM 1474 O O . SER A 1 160 ? 43.066 0.979 3.664 1.00 17.73 159 SER A O 1
ATOM 1477 N N . LYS A 1 161 ? 44.553 -0.353 2.569 1.00 17.39 160 LYS A N 1
ATOM 1478 C CA . LYS A 1 161 ? 45.734 0.225 3.226 1.00 16.58 160 LYS A CA 1
ATOM 1479 C C . LYS A 1 161 ? 46.044 1.473 2.434 1.00 16.32 160 LYS A C 1
ATOM 1480 O O . LYS A 1 161 ? 45.714 1.581 1.239 1.00 15.43 160 LYS A O 1
ATOM 1486 N N . LYS A 1 162 ? 46.702 2.427 3.070 1.00 15.49 161 LYS A N 1
ATOM 1487 C CA . LYS A 1 162 ? 46.949 3.694 2.405 1.00 15.39 161 LYS A CA 1
ATOM 1488 C C . LYS A 1 162 ? 48.367 4.189 2.598 1.00 14.71 161 LYS A C 1
ATOM 1489 O O . LYS A 1 162 ? 48.948 4.050 3.676 1.00 14.23 161 LYS A O 1
ATOM 1503 N N . TYR A 1 164 ? 50.463 7.674 2.164 1.00 12.36 163 TYR A N 1
ATOM 1504 C CA . TYR A 1 164 ? 50.384 9.143 2.011 1.00 13.07 163 TYR A CA 1
ATOM 1505 C C . TYR A 1 164 ? 51.809 9.618 1.803 1.00 13.16 163 TYR A C 1
ATOM 1506 O O . TYR A 1 164 ? 52.664 9.318 2.612 1.00 13.90 163 TYR A O 1
ATOM 1515 N N . ALA A 1 165 ? 52.061 10.312 0.693 1.00 13.65 164 ALA A N 1
ATOM 1516 C CA . ALA A 1 165 ? 53.373 10.822 0.346 1.00 13.32 164 ALA A CA 1
ATOM 1517 C C . ALA A 1 165 ? 53.323 12.337 0.247 1.00 13.66 164 ALA A C 1
ATOM 1518 O O . ALA A 1 165 ? 52.511 12.883 -0.529 1.00 13.83 164 ALA A O 1
ATOM 1520 N N . SER A 1 166 ? 54.158 13.003 1.050 1.00 13.13 165 SER A N 1
ATOM 1521 C CA . SER A 1 166 ? 54.277 14.446 1.081 1.00 13.16 165 SER A CA 1
ATOM 1522 C C . SER A 1 166 ? 55.586 14.744 0.351 1.00 13.38 165 SER A C 1
ATOM 1523 O O . SER A 1 166 ? 56.693 14.463 0.844 1.00 13.70 165 SER A O 1
ATOM 1526 N N . VAL A 1 167 ? 55.458 15.316 -0.824 1.00 12.99 166 VAL A N 1
ATOM 1527 C CA . VAL A 1 167 ? 56.600 15.585 -1.668 1.00 13.61 166 VAL A CA 1
ATOM 1528 C C . VAL A 1 167 ? 57.175 16.979 -1.390 1.00 12.98 166 VAL A C 1
ATOM 1529 O O . VAL A 1 167 ? 56.443 17.973 -1.388 1.00 12.20 166 VAL A O 1
ATOM 1533 N N . ARG A 1 168 ? 58.469 17.037 -1.103 1.00 12.05 167 ARG A N 1
ATOM 1534 C CA . ARG A 1 168 ? 59.180 18.288 -0.891 1.00 12.59 167 ARG A CA 1
ATOM 1535 C C . ARG A 1 168 ? 60.209 18.397 -2.013 1.00 13.00 167 ARG A C 1
ATOM 1536 O O . ARG A 1 168 ? 60.385 17.458 -2.775 1.00 12.21 167 ARG A O 1
ATOM 1544 N N . LYS A 1 169 ? 60.847 19.552 -2.118 1.00 13.59 168 LYS A N 1
ATOM 1545 C CA A LYS A 1 169 ? 61.788 19.782 -3.222 0.50 14.00 168 LYS A CA 1
ATOM 1546 C CA B LYS A 1 169 ? 61.859 19.838 -3.150 0.50 14.20 168 LYS A CA 1
ATOM 1547 C C . LYS A 1 169 ? 62.953 18.768 -3.258 1.00 14.05 168 LYS A C 1
ATOM 1548 O O . LYS A 1 169 ? 63.255 18.255 -4.339 1.00 14.40 168 LYS A O 1
ATOM 1559 N N . ASP A 1 170 ? 63.535 18.439 -2.113 1.00 14.24 169 ASP A N 1
ATOM 1560 C CA A ASP A 1 170 ? 64.676 17.499 -2.072 0.50 14.31 169 ASP A CA 1
ATOM 1561 C CA B ASP A 1 170 ? 64.674 17.500 -2.027 0.50 14.15 169 ASP A CA 1
ATOM 1562 C C . ASP A 1 170 ? 64.403 16.169 -1.332 1.00 14.02 169 ASP A C 1
ATOM 1563 O O . ASP A 1 170 ? 65.323 15.385 -1.097 1.00 13.07 169 ASP A O 1
ATOM 1572 N N . ALA A 1 171 ? 63.136 15.881 -1.032 1.00 13.13 170 ALA A N 1
ATOM 1573 C CA . ALA A 1 171 ? 62.789 14.663 -0.348 1.00 13.24 170 ALA A CA 1
ATOM 1574 C C . ALA A 1 171 ? 61.319 14.328 -0.452 1.00 12.81 170 ALA A C 1
ATOM 1575 O O . ALA A 1 171 ? 60.496 15.199 -0.720 1.00 12.69 170 ALA A O 1
ATOM 1577 N N . ILE A 1 172 ? 61.016 13.064 -0.217 1.00 12.00 171 ILE A N 1
ATOM 1578 C CA . ILE A 1 172 ? 59.640 12.574 -0.180 1.00 13.30 171 ILE A CA 1
ATOM 1579 C C . ILE A 1 172 ? 59.455 11.919 1.215 1.00 12.88 171 ILE A C 1
ATOM 1580 O O . ILE A 1 172 ? 60.319 11.146 1.657 1.00 13.40 171 ILE A O 1
ATOM 1585 N N . ASP A 1 173 ? 58.417 12.340 1.935 1.00 12.48 172 ASP A N 1
ATOM 1586 C CA . ASP A 1 173 ? 58.073 11.828 3.266 1.00 12.65 172 ASP A CA 1
ATOM 1587 C C . ASP A 1 173 ? 56.926 10.856 3.039 1.00 12.83 172 ASP A C 1
ATOM 1588 O O . ASP A 1 173 ? 55.912 11.233 2.414 1.00 13.38 172 ASP A O 1
ATOM 1593 N N . ILE A 1 174 ? 57.099 9.608 3.472 1.00 12.69 173 ILE A N 1
ATOM 1594 C CA . ILE A 1 174 ? 56.121 8.545 3.241 1.00 12.54 173 ILE A CA 1
ATOM 1595 C C . ILE A 1 174 ? 55.552 8.041 4.562 1.00 12.40 173 ILE A C 1
ATOM 1596 O O . ILE A 1 174 ? 56.312 7.686 5.473 1.00 11.94 173 ILE A O 1
ATOM 1601 N N . TYR A 1 175 ? 54.222 7.991 4.626 1.00 11.47 174 TYR A N 1
ATOM 1602 C CA . TYR A 1 175 ? 53.459 7.598 5.819 1.00 11.39 174 TYR A CA 1
ATOM 1603 C C . TYR A 1 175 ? 52.430 6.554 5.392 1.00 11.39 174 TYR A C 1
ATOM 1604 O O . TYR A 1 175 ? 51.515 6.849 4.602 1.00 11.25 174 TYR A O 1
ATOM 1613 N N . CYS A 1 176 ? 52.556 5.344 5.926 1.00 11.15 175 CYS A N 1
ATOM 1614 C CA . CYS A 1 176 ? 51.678 4.236 5.535 1.00 11.04 175 CYS A CA 1
ATOM 1615 C C . CYS A 1 176 ? 50.793 3.768 6.676 1.00 10.79 175 CYS A C 1
ATOM 1616 O O . CYS A 1 176 ? 51.257 3.670 7.812 1.00 9.99 175 CYS A O 1
ATOM 1619 N N . PHE A 1 177 ? 49.539 3.412 6.338 1.00 10.74 176 PHE A N 1
ATOM 1620 C CA . PHE A 1 177 ? 48.552 3.037 7.339 1.00 11.01 176 PHE A CA 1
ATOM 1621 C C . PHE A 1 177 ? 47.641 1.890 6.996 1.00 11.74 176 PHE A C 1
ATOM 1622 O O . PHE A 1 177 ? 47.343 1.648 5.833 1.00 11.26 176 PHE A O 1
ATOM 1630 N N . GLU A 1 178 ? 47.152 1.237 8.054 1.00 12.30 177 GLU A N 1
ATOM 1631 C CA . GLU A 1 178 ? 46.148 0.198 7.944 1.00 13.65 177 GLU A CA 1
ATOM 1632 C C . GLU A 1 178 ? 45.154 0.529 9.041 1.00 14.05 177 GLU A C 1
ATOM 1633 O O . GLU A 1 178 ? 45.507 0.447 10.215 1.00 13.29 177 GLU A O 1
ATOM 1639 N N . ARG A 1 179 ? 43.942 0.927 8.627 1.00 14.91 178 ARG A N 1
ATOM 1640 C CA A ARG A 1 179 ? 42.820 1.294 9.508 0.50 14.93 178 ARG A CA 1
ATOM 1641 C CA B ARG A 1 179 ? 42.826 1.276 9.530 0.50 15.09 178 ARG A CA 1
ATOM 1642 C C . ARG A 1 179 ? 43.280 2.143 10.705 1.00 14.91 178 ARG A C 1
ATOM 1643 O O . ARG A 1 179 ? 43.058 1.816 11.865 1.00 14.73 178 ARG A O 1
ATOM 1652 N N . GLY A 1 180 ? 43.937 3.250 10.382 1.00 14.49 179 GLY A N 1
ATOM 1653 C CA . GLY A 1 180 ? 44.422 4.155 11.385 1.00 14.43 179 GLY A CA 1
ATOM 1654 C C . GLY A 1 180 ? 45.723 3.787 12.086 1.00 14.12 179 GLY A C 1
ATOM 1655 O O . GLY A 1 180 ? 46.234 4.643 12.799 1.00 13.84 179 GLY A O 1
ATOM 1656 N N . GLN A 1 181 ? 46.274 2.573 11.882 1.00 13.41 180 GLN A N 1
ATOM 1657 C CA A GLN A 1 181 ? 47.542 2.166 12.532 0.55 13.04 180 GLN A CA 1
ATOM 1658 C CA B GLN A 1 181 ? 47.522 2.171 12.553 0.45 13.24 180 GLN A CA 1
ATOM 1659 C C . GLN A 1 181 ? 48.695 2.519 11.632 1.00 12.48 180 GLN A C 1
ATOM 1660 O O . GLN A 1 181 ? 48.706 2.134 10.476 1.00 11.08 180 GLN A O 1
ATOM 1671 N N . LEU A 1 182 ? 49.668 3.250 12.168 1.00 11.40 181 LEU A N 1
ATOM 1672 C CA . LEU A 1 182 ? 50.824 3.648 11.402 1.00 11.27 181 LEU A CA 1
ATOM 1673 C C . LEU A 1 182 ? 51.710 2.427 11.206 1.00 10.86 181 LEU A C 1
ATOM 1674 O O . LEU A 1 182 ? 52.101 1.812 12.175 1.00 11.64 181 LEU A O 1
ATOM 1679 N N . LEU A 1 183 ? 52.003 2.094 9.971 1.00 10.90 182 LEU A N 1
ATOM 1680 C CA . LEU A 1 183 ? 52.863 0.949 9.607 1.00 11.59 182 LEU A CA 1
ATOM 1681 C C . LEU A 1 183 ? 54.318 1.363 9.340 1.00 12.21 182 LEU A C 1
ATOM 1682 O O . LEU A 1 183 ? 55.246 0.582 9.581 1.00 13.06 182 LEU A O 1
ATOM 1687 N N . LEU A 1 184 ? 54.506 2.592 8.847 1.00 11.54 183 LEU A N 1
ATOM 1688 C CA . LEU A 1 184 ? 55.812 3.109 8.481 1.00 11.81 183 LEU A CA 1
ATOM 1689 C C . LEU A 1 184 ? 55.786 4.610 8.307 1.00 11.62 183 LEU A C 1
ATOM 1690 O O . LEU A 1 184 ? 54.789 5.152 7.789 1.00 11.84 183 LEU A O 1
ATOM 1695 N N . ALA A 1 185 ? 56.868 5.260 8.748 1.00 11.20 184 ALA A N 1
ATOM 1696 C CA . ALA A 1 185 ? 57.075 6.703 8.526 1.00 11.25 184 ALA A CA 1
ATOM 1697 C C . ALA A 1 185 ? 58.558 6.912 8.220 1.00 11.66 184 ALA A C 1
ATOM 1698 O O . ALA A 1 185 ? 59.401 6.669 9.084 1.00 12.60 184 ALA A O 1
ATOM 1700 N N . ASN A 1 186 ? 58.888 7.288 6.993 1.00 12.38 185 ASN A N 1
ATOM 1701 C CA A ASN A 1 186 ? 60.292 7.570 6.665 0.50 12.79 185 ASN A CA 1
ATOM 1702 C CA B ASN A 1 186 ? 60.275 7.508 6.579 0.50 12.95 185 ASN A CA 1
ATOM 1703 C C . ASN A 1 186 ? 60.375 8.589 5.536 1.00 12.74 185 ASN A C 1
ATOM 1704 O O . ASN A 1 186 ? 59.395 8.860 4.842 1.00 13.80 185 ASN A O 1
ATOM 1713 N N . SER A 1 187 ? 61.546 9.183 5.412 1.00 12.82 186 SER A N 1
ATOM 1714 C CA . SER A 1 187 ? 61.798 10.175 4.405 1.00 12.25 186 SER A CA 1
ATOM 1715 C C . SER A 1 187 ? 63.009 9.756 3.590 1.00 12.85 186 SER A C 1
ATOM 1716 O O . SER A 1 187 ? 63.973 9.208 4.152 1.00 12.33 186 SER A O 1
ATOM 1719 N N . PHE A 1 188 ? 62.956 10.024 2.287 1.00 12.47 187 PHE A N 1
ATOM 1720 C CA . PHE A 1 188 ? 64.031 9.656 1.370 1.00 13.39 187 PHE A CA 1
ATOM 1721 C C . PHE A 1 188 ? 64.437 10.850 0.526 1.00 14.62 187 PHE A C 1
ATOM 1722 O O . PHE A 1 188 ? 63.584 11.563 -0.054 1.00 13.77 187 PHE A O 1
ATOM 1730 N N . GLU A 1 189 ? 65.745 11.039 0.420 1.00 15.47 188 GLU A N 1
ATOM 1731 C CA . GLU A 1 189 ? 66.304 12.118 -0.353 1.00 17.44 188 GLU A CA 1
ATOM 1732 C C . GLU A 1 189 ? 66.072 11.807 -1.827 1.00 18.69 188 GLU A C 1
ATOM 1733 O O . GLU A 1 189 ? 66.404 10.709 -2.308 1.00 18.57 188 GLU A O 1
ATOM 1739 N N . CYS A 1 190 ? 65.453 12.750 -2.524 1.00 19.07 189 CYS A N 1
ATOM 1740 C CA . CYS A 1 190 ? 65.207 12.613 -3.930 1.00 20.26 189 CYS A CA 1
ATOM 1741 C C . CYS A 1 190 ? 64.745 13.958 -4.441 1.00 21.96 189 CYS A C 1
ATOM 1742 O O . CYS A 1 190 ? 64.024 14.680 -3.749 1.00 22.54 189 CYS A O 1
ATOM 1761 N N . GLN A 1 192 ? 64.197 14.289 -8.264 1.00 22.97 191 GLN A N 1
ATOM 1762 C CA . GLN A 1 192 ? 63.493 14.080 -9.506 1.00 22.31 191 GLN A CA 1
ATOM 1763 C C . GLN A 1 192 ? 62.594 12.916 -9.566 1.00 21.00 191 GLN A C 1
ATOM 1764 O O . GLN A 1 192 ? 62.625 12.024 -8.712 1.00 20.26 191 GLN A O 1
ATOM 1770 N N . THR A 1 193 ? 61.772 12.964 -10.605 1.00 19.01 192 THR A N 1
ATOM 1771 C CA . THR A 1 193 ? 60.738 12.000 -10.810 1.00 17.93 192 THR A CA 1
ATOM 1772 C C . THR A 1 193 ? 61.186 10.542 -10.684 1.00 16.32 192 THR A C 1
ATOM 1773 O O . THR A 1 193 ? 60.522 9.806 -9.971 1.00 14.85 192 THR A O 1
ATOM 1777 N N . GLU A 1 194 ? 62.283 10.158 -11.331 1.00 14.77 193 GLU A N 1
ATOM 1778 C CA . GLU A 1 194 ? 62.733 8.740 -11.272 1.00 15.06 193 GLU A CA 1
ATOM 1779 C C . GLU A 1 194 ? 63.040 8.290 -9.843 1.00 13.72 193 GLU A C 1
ATOM 1780 O O . GLU A 1 194 ? 62.710 7.169 -9.496 1.00 13.61 193 GLU A O 1
ATOM 1786 N N . ASP A 1 195 ? 63.652 9.141 -9.023 1.00 12.73 194 ASP A N 1
ATOM 1787 C CA A ASP A 1 195 ? 63.962 8.812 -7.614 0.50 12.94 194 ASP A CA 1
ATOM 1788 C CA B ASP A 1 195 ? 63.967 8.735 -7.646 0.50 12.85 194 ASP A CA 1
ATOM 1789 C C . ASP A 1 195 ? 62.719 8.768 -6.741 1.00 12.54 194 ASP A C 1
ATOM 1790 O O . ASP A 1 195 ? 62.593 7.948 -5.817 1.00 12.12 194 ASP A O 1
ATOM 1799 N N . ARG A 1 196 ? 61.803 9.705 -6.987 1.00 11.78 195 ARG A N 1
ATOM 1800 C CA . ARG A 1 196 ? 60.563 9.738 -6.226 1.00 11.99 195 ARG A CA 1
ATOM 1801 C C . ARG A 1 196 ? 59.797 8.426 -6.437 1.00 12.44 195 ARG A C 1
ATOM 1802 O O . ARG A 1 196 ? 59.338 7.810 -5.479 1.00 12.29 195 ARG A O 1
ATOM 1810 N N . ILE A 1 197 ? 59.653 8.021 -7.701 1.00 12.16 196 ILE A N 1
ATOM 1811 C CA . ILE A 1 197 ? 58.956 6.779 -8.033 1.00 12.21 196 ILE A CA 1
ATOM 1812 C C . ILE A 1 197 ? 59.683 5.578 -7.418 1.00 11.64 196 ILE A C 1
ATOM 1813 O O . ILE A 1 197 ? 59.066 4.667 -6.876 1.00 11.99 196 ILE A O 1
ATOM 1818 N N . TYR A 1 198 ? 61.004 5.604 -7.496 1.00 10.95 197 TYR A N 1
ATOM 1819 C CA . TYR A 1 198 ? 61.817 4.531 -6.956 1.00 10.37 197 TYR A CA 1
ATOM 1820 C C . TYR A 1 198 ? 61.502 4.251 -5.502 1.00 10.79 197 TYR A C 1
ATOM 1821 O O . TYR A 1 198 ? 61.252 3.088 -5.116 1.00 9.40 197 TYR A O 1
ATOM 1830 N N . TYR A 1 199 ? 61.459 5.301 -4.686 1.00 10.32 198 TYR A N 1
ATOM 1831 C CA . TYR A 1 199 ? 61.184 5.093 -3.254 1.00 11.26 198 TYR A CA 1
ATOM 1832 C C . TYR A 1 199 ? 59.736 4.743 -2.954 1.00 11.72 198 TYR A C 1
ATOM 1833 O O . TYR A 1 199 ? 59.478 3.942 -2.072 1.00 13.63 198 TYR A O 1
ATOM 1842 N N . LEU A 1 200 ? 58.797 5.297 -3.702 1.00 12.30 199 LEU A N 1
ATOM 1843 C CA . LEU A 1 200 ? 57.377 5.012 -3.514 1.00 12.37 199 LEU A CA 1
ATOM 1844 C C . LEU A 1 200 ? 57.128 3.542 -3.796 1.00 12.84 199 LEU A C 1
ATOM 1845 O O . LEU A 1 200 ? 56.498 2.862 -3.003 1.00 12.64 199 LEU A O 1
ATOM 1850 N N . LEU A 1 201 ? 57.701 3.037 -4.899 1.00 12.77 200 LEU A N 1
ATOM 1851 C CA . LEU A 1 201 ? 57.539 1.635 -5.252 1.00 12.76 200 LEU A CA 1
ATOM 1852 C C . LEU A 1 201 ? 58.299 0.691 -4.334 1.00 12.46 200 LEU A C 1
ATOM 1853 O O . LEU A 1 201 ? 57.860 -0.461 -4.117 1.00 11.82 200 LEU A O 1
ATOM 1858 N N . TYR A 1 202 ? 59.452 1.136 -3.843 1.00 12.46 201 TYR A N 1
ATOM 1859 C CA . TYR A 1 202 ? 60.232 0.338 -2.905 1.00 12.35 201 TYR A CA 1
ATOM 1860 C C . TYR A 1 202 ? 59.386 0.089 -1.645 1.00 11.86 201 TYR A C 1
ATOM 1861 O O . TYR A 1 202 ? 59.263 -1.038 -1.185 1.00 11.59 201 TYR A O 1
ATOM 1870 N N . VAL A 1 203 ? 58.851 1.153 -1.078 1.00 11.87 202 VAL A N 1
ATOM 1871 C CA . VAL A 1 203 ? 58.046 1.017 0.135 1.00 12.35 202 VAL A CA 1
ATOM 1872 C C . VAL A 1 203 ? 56.766 0.205 -0.133 1.00 11.59 202 VAL A C 1
ATOM 1873 O O . VAL A 1 203 ? 56.338 -0.570 0.687 1.00 11.97 202 VAL A O 1
ATOM 1877 N N . TRP A 1 204 ? 56.149 0.395 -1.286 1.00 12.45 203 TRP A N 1
ATOM 1878 C CA . TRP A 1 204 ? 54.960 -0.351 -1.626 1.00 11.58 203 TRP A CA 1
ATOM 1879 C C . TRP A 1 204 ? 55.242 -1.854 -1.563 1.00 12.31 203 TRP A C 1
ATOM 1880 O O . TRP A 1 204 ? 54.437 -2.633 -1.048 1.00 10.70 203 TRP A O 1
ATOM 1891 N N . LYS A 1 205 ? 56.370 -2.264 -2.160 1.00 12.21 204 LYS A N 1
ATOM 1892 C CA A LYS A 1 205 ? 56.751 -3.680 -2.204 0.50 12.52 204 LYS A CA 1
ATOM 1893 C CA B LYS A 1 205 ? 56.777 -3.663 -2.203 0.50 12.35 204 LYS A CA 1
ATOM 1894 C C . LYS A 1 2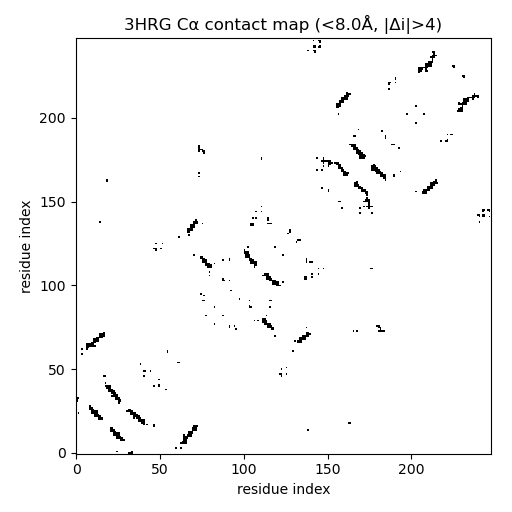05 ? 57.160 -4.166 -0.811 1.00 12.21 204 LYS A C 1
ATOM 1895 O O . LYS A 1 205 ? 56.784 -5.266 -0.409 1.00 11.52 204 LYS A O 1
ATOM 1906 N N . GLN A 1 206 ? 57.897 -3.338 -0.070 1.00 12.01 205 GLN A N 1
ATOM 1907 C CA . GLN A 1 206 ? 58.355 -3.654 1.272 1.00 12.07 205 GLN A CA 1
ATOM 1908 C C . GLN A 1 206 ? 57.201 -4.007 2.220 1.00 11.84 205 GLN A C 1
ATOM 1909 O O . GLN A 1 206 ? 57.311 -4.922 3.029 1.00 10.96 205 GLN A O 1
ATOM 1915 N N . LEU A 1 207 ? 56.124 -3.235 2.124 1.00 11.29 206 LEU A N 1
ATOM 1916 C CA . LEU A 1 207 ? 54.947 -3.421 2.998 1.00 11.85 206 LEU A CA 1
ATOM 1917 C C . LEU A 1 207 ? 53.887 -4.364 2.438 1.00 11.78 206 LEU A C 1
ATOM 1918 O O . LEU A 1 207 ? 52.821 -4.542 3.048 1.00 11.46 206 LEU A O 1
ATOM 1923 N N . GLU A 1 208 ? 54.200 -4.949 1.283 1.00 11.67 207 GLU A N 1
ATOM 1924 C CA . GLU A 1 208 ? 53.364 -5.884 0.542 1.00 12.77 207 GLU A CA 1
ATOM 1925 C C . GLU A 1 208 ? 51.986 -5.283 0.259 1.00 12.46 207 GLU A C 1
ATOM 1926 O O . GLU A 1 208 ? 50.973 -5.961 0.429 1.00 11.45 207 GLU A O 1
ATOM 1932 N N . PHE A 1 209 ? 51.966 -4.012 -0.143 1.00 11.73 208 PHE A N 1
ATOM 1933 C CA . PHE A 1 209 ? 50.723 -3.365 -0.521 1.00 12.05 208 PHE A CA 1
ATOM 1934 C C . PHE A 1 209 ? 50.169 -4.042 -1.782 1.00 12.54 208 PHE A C 1
ATOM 1935 O O . PHE A 1 209 ? 50.929 -4.540 -2.627 1.00 12.56 208 PHE A O 1
ATOM 1943 N N . ASN A 1 210 ? 48.848 -4.091 -1.869 1.00 12.66 209 ASN A N 1
ATOM 1944 C CA . ASN A 1 210 ? 48.134 -4.718 -2.978 1.00 13.24 209 ASN A CA 1
ATOM 1945 C C . ASN A 1 210 ? 47.997 -3.692 -4.102 1.00 13.39 209 ASN A C 1
ATOM 1946 O O . ASN A 1 210 ? 47.392 -2.626 -3.920 1.00 12.89 209 ASN A O 1
ATOM 1951 N N . GLN A 1 211 ? 48.560 -4.009 -5.259 1.00 13.73 210 GLN A N 1
ATOM 1952 C CA . GLN A 1 211 ? 48.536 -3.087 -6.405 1.00 14.14 210 GLN A CA 1
ATOM 1953 C C . GLN A 1 211 ? 47.129 -2.677 -6.892 1.00 14.68 210 GLN A C 1
ATOM 1954 O O . GLN A 1 211 ? 46.987 -1.583 -7.407 1.00 14.25 210 GLN A O 1
ATOM 1960 N N . GLU A 1 212 ? 46.127 -3.530 -6.683 1.00 15.55 211 GLU A N 1
ATOM 1961 C CA . GLU A 1 212 ? 44.718 -3.258 -7.039 1.00 16.62 211 GLU A CA 1
ATOM 1962 C C . GLU A 1 212 ? 43.859 -2.561 -5.976 1.00 16.70 211 GLU A C 1
ATOM 1963 O O . GLU A 1 212 ? 43.101 -1.664 -6.309 1.00 17.76 211 GLU A O 1
ATOM 1969 N N . ARG A 1 213 ? 43.953 -3.030 -4.731 1.00 16.53 212 ARG A N 1
ATOM 1970 C CA A ARG A 1 213 ? 43.143 -2.553 -3.595 0.60 16.20 212 ARG A CA 1
ATOM 1971 C CA B ARG A 1 213 ? 43.120 -2.553 -3.626 0.40 16.06 212 ARG A CA 1
ATOM 1972 C C . ARG A 1 213 ? 43.682 -1.317 -2.875 1.00 15.53 212 ARG A C 1
ATOM 1973 O O . ARG A 1 213 ? 42.939 -0.370 -2.601 1.00 15.01 212 ARG A O 1
ATOM 1988 N N . ASP A 1 214 ? 44.979 -1.327 -2.565 1.00 14.14 213 ASP A N 1
ATOM 1989 C CA . ASP A 1 214 ? 45.579 -0.242 -1.746 1.00 13.67 213 ASP A CA 1
ATOM 1990 C C . ASP A 1 214 ? 45.766 1.083 -2.480 1.00 13.27 213 ASP A C 1
ATOM 1991 O O . ASP A 1 214 ? 45.828 1.115 -3.689 1.00 12.77 213 ASP A O 1
ATOM 1996 N N . GLU A 1 215 ? 45.901 2.165 -1.714 1.00 12.72 214 GLU A N 1
ATOM 1997 C CA A GLU A 1 215 ? 45.914 3.494 -2.314 0.55 12.92 214 GLU A CA 1
ATOM 1998 C CA B GLU A 1 215 ? 45.899 3.498 -2.289 0.45 12.85 214 GLU A CA 1
ATOM 1999 C C . GLU A 1 215 ? 47.111 4.343 -2.008 1.00 12.52 214 GLU A C 1
ATOM 2000 O O . GLU A 1 215 ? 47.643 4.299 -0.908 1.00 12.32 214 GLU A O 1
ATOM 2011 N N . LEU A 1 216 ? 47.504 5.134 -3.016 1.00 12.60 215 LEU A N 1
ATOM 2012 C CA . LEU A 1 216 ? 48.578 6.107 -2.899 1.00 12.00 215 LEU A CA 1
ATOM 2013 C C . LEU A 1 216 ? 47.935 7.487 -3.016 1.00 11.96 215 LEU A C 1
ATOM 2014 O O . LEU A 1 216 ? 47.223 7.769 -4.013 1.00 12.86 215 LEU A O 1
ATOM 2019 N N . HIS A 1 217 ? 48.185 8.328 -2.021 1.00 11.93 216 HIS A N 1
ATOM 2020 C CA . HIS A 1 217 ? 47.703 9.709 -1.951 1.00 12.50 216 HIS A CA 1
ATOM 2021 C C . HIS A 1 217 ? 48.920 10.651 -1.918 1.00 12.21 216 HIS A C 1
ATOM 2022 O O . HIS A 1 217 ? 49.795 10.537 -1.063 1.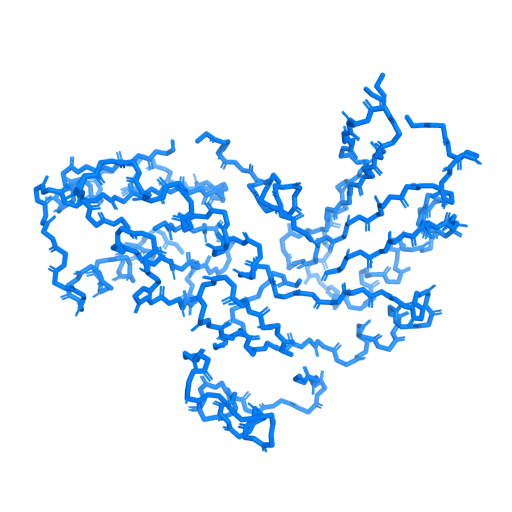00 13.50 216 HIS A O 1
ATOM 2029 N N . LEU A 1 218 ? 48.982 11.562 -2.874 1.00 12.62 217 LEU A N 1
ATOM 2030 C CA . LEU A 1 218 ? 50.113 12.473 -3.021 1.00 13.03 217 LEU A CA 1
ATOM 2031 C C . LEU A 1 218 ? 49.759 13.916 -2.705 1.00 13.36 217 LEU A C 1
ATOM 2032 O O . LEU A 1 218 ? 48.654 14.383 -3.023 1.00 12.35 217 LEU A O 1
ATOM 2037 N N . THR A 1 219 ? 50.686 14.614 -2.060 1.00 13.71 218 THR A N 1
ATOM 2038 C CA . THR A 1 219 ? 50.513 16.018 -1.776 1.00 14.18 218 THR A CA 1
ATOM 2039 C C . THR A 1 219 ? 51.876 16.711 -1.800 1.00 14.92 218 THR A C 1
ATOM 2040 O O . THR A 1 219 ? 52.912 16.043 -1.738 1.00 14.61 218 THR A O 1
ATOM 2044 N N A GLY A 1 220 ? 51.882 18.042 -1.919 0.50 15.35 219 GLY A N 1
ATOM 2045 N N B GLY A 1 220 ? 51.833 18.041 -1.921 0.50 15.63 219 GLY A N 1
ATOM 2046 C CA A GLY A 1 220 ? 53.125 18.825 -1.911 0.50 15.89 219 GLY A CA 1
ATOM 2047 C CA B GLY A 1 220 ? 53.011 18.891 -2.034 0.50 16.38 219 GLY A CA 1
ATOM 2048 C C A GLY A 1 220 ? 53.632 19.416 -3.221 0.50 16.32 219 GLY A C 1
ATOM 2049 C C B GLY A 1 220 ? 53.131 19.247 -3.506 0.50 16.96 219 GLY A C 1
ATOM 2050 O O A GLY A 1 220 ? 52.860 19.857 -4.073 0.50 16.12 219 GLY A O 1
ATOM 2051 O O B GLY A 1 220 ? 52.611 18.523 -4.357 0.50 17.57 219 GLY A O 1
ATOM 2052 N N A THR A 1 221 ? 54.953 19.429 -3.371 0.50 17.02 220 THR A N 1
ATOM 2053 N N B THR A 1 221 ? 53.773 20.368 -3.821 0.50 17.45 220 THR A N 1
ATOM 2054 C CA A THR A 1 221 ? 55.604 20.025 -4.536 0.50 17.60 220 THR A CA 1
ATOM 2055 C CA B THR A 1 221 ? 53.946 20.774 -5.213 0.50 17.76 220 THR A CA 1
ATOM 2056 C C A THR A 1 221 ? 55.660 19.029 -5.701 0.50 17.70 220 THR A C 1
ATOM 2057 C C B THR A 1 221 ? 54.594 19.628 -5.965 0.50 17.93 220 THR A C 1
ATOM 2058 O O A THR A 1 221 ? 56.678 18.388 -5.947 0.50 17.71 220 THR A O 1
ATOM 2059 O O B THR A 1 221 ? 55.701 19.196 -5.656 0.50 18.18 220 THR A O 1
ATOM 2066 N N A LEU A 1 222 ? 54.575 18.965 -6.462 0.50 17.89 221 LEU A N 1
ATOM 2067 N N B LEU A 1 222 ? 53.867 19.101 -6.937 0.50 18.15 221 LEU A N 1
ATOM 2068 C CA A LEU A 1 222 ? 54.449 17.981 -7.537 0.50 18.05 221 LEU A CA 1
ATOM 2069 C CA B LEU A 1 222 ? 54.361 17.973 -7.696 0.50 18.22 221 LEU A CA 1
ATOM 2070 C C A LEU A 1 222 ? 54.888 18.457 -8.921 0.50 18.13 221 LEU A C 1
ATOM 2071 C C B LEU A 1 222 ? 54.888 18.460 -9.008 0.50 18.24 221 LEU A C 1
ATOM 2072 O O A LEU A 1 222 ? 54.070 18.620 -9.827 0.50 18.28 221 LEU A O 1
ATOM 2073 O O B LEU A 1 222 ? 54.125 18.682 -9.950 0.50 18.36 221 LEU A O 1
ATOM 2082 N N . SER A 1 223 ? 56.196 18.648 -9.071 1.00 18.12 222 SER A N 1
ATOM 2083 C CA . SER A 1 223 ? 56.808 19.064 -10.304 1.00 17.87 222 SER A CA 1
ATOM 2084 C C . SER A 1 223 ? 56.824 17.833 -11.211 1.00 17.03 222 SER A C 1
ATOM 2085 O O . SER A 1 223 ? 56.843 16.690 -10.717 1.00 17.34 222 SER A O 1
ATOM 2088 N N . ASP A 1 224 ? 56.774 18.064 -12.519 1.00 16.31 223 ASP A N 1
ATOM 2089 C CA . ASP A 1 224 ? 56.787 16.987 -13.500 1.00 16.10 223 ASP A CA 1
ATOM 2090 C C . ASP A 1 224 ? 55.648 15.998 -13.203 1.00 15.46 223 ASP A C 1
ATOM 2091 O O . ASP A 1 224 ? 55.831 14.774 -13.259 1.00 14.93 223 ASP A O 1
ATOM 2096 N N . LYS A 1 225 ? 54.476 16.544 -12.875 1.00 15.03 224 LYS A N 1
ATOM 2097 C CA . LYS A 1 225 ? 53.326 15.738 -12.469 1.00 15.13 224 LYS A CA 1
ATOM 2098 C C . LYS A 1 225 ? 52.912 14.698 -13.515 1.00 14.71 224 LYS A C 1
ATOM 2099 O O . LYS A 1 225 ? 52.711 13.528 -13.174 1.00 14.53 224 LYS A O 1
ATOM 2104 N N . GLU A 1 226 ? 52.837 15.099 -14.775 1.00 14.52 225 GLU A N 1
ATOM 2105 C CA . GLU A 1 226 ? 52.380 14.172 -15.819 1.00 15.04 225 GLU A CA 1
ATOM 2106 C C . GLU A 1 226 ? 53.247 12.901 -15.871 1.00 14.54 225 GLU A C 1
ATOM 2107 O O . GLU A 1 226 ? 52.715 11.789 -15.876 1.00 14.49 225 GLU A O 1
ATOM 2113 N N . THR A 1 227 ? 54.563 13.078 -15.851 1.00 13.88 226 THR A N 1
ATOM 2114 C CA . THR A 1 227 ? 55.501 11.953 -15.885 1.00 13.74 226 THR A CA 1
ATOM 2115 C C . THR A 1 227 ? 55.395 11.107 -14.631 1.00 13.07 226 THR A C 1
ATOM 2116 O O . THR A 1 227 ? 55.349 9.868 -14.710 1.00 13.26 226 THR A O 1
ATOM 2120 N N . LEU A 1 228 ? 55.366 11.764 -13.482 1.00 12.76 227 LEU A N 1
ATOM 2121 C CA . LEU A 1 228 ? 55.222 11.086 -12.224 1.00 13.06 227 LEU A CA 1
ATOM 2122 C C . LEU A 1 228 ? 53.970 10.184 -12.205 1.00 13.19 227 LEU A C 1
ATOM 2123 O O . LEU A 1 228 ? 54.065 8.982 -11.891 1.00 12.92 227 LEU A O 1
ATOM 2136 N N . ASN A 1 230 ? 52.000 9.166 -14.754 1.00 15.04 229 ASN A N 1
ATOM 2137 C CA . ASN A 1 230 ? 51.986 8.123 -15.792 1.00 14.95 229 ASN A CA 1
ATOM 2138 C C . ASN A 1 230 ? 52.761 6.882 -15.373 1.00 14.54 229 ASN A C 1
ATOM 2139 O O . ASN A 1 230 ? 52.298 5.776 -15.606 1.00 13.41 229 ASN A O 1
ATOM 2144 N N . GLU A 1 231 ? 53.923 7.082 -14.758 1.00 14.01 230 GLU A N 1
ATOM 2145 C CA . GLU A 1 231 ? 54.746 5.968 -14.286 1.00 14.64 230 GLU A CA 1
ATOM 2146 C C . GLU A 1 231 ? 54.147 5.278 -13.085 1.00 13.14 230 GLU A C 1
ATOM 2147 O O . GLU A 1 231 ? 54.113 4.055 -13.042 1.00 13.10 230 GLU A O 1
ATOM 2153 N N . LEU A 1 232 ? 53.734 6.033 -12.079 1.00 12.82 231 LEU A N 1
ATOM 2154 C CA . LEU A 1 232 ? 53.114 5.392 -10.912 1.00 12.06 231 LEU A CA 1
ATOM 2155 C C . LEU A 1 232 ? 51.862 4.566 -11.277 1.00 11.97 231 LEU A C 1
ATOM 2156 O O . LEU A 1 232 ? 51.666 3.476 -10.716 1.00 12.14 231 LEU A O 1
ATOM 2161 N N . LYS A 1 233 ? 51.038 5.065 -12.201 1.00 11.53 232 LYS A N 1
ATOM 2162 C CA A LYS A 1 233 ? 49.790 4.395 -12.614 0.50 11.65 232 LYS A CA 1
ATOM 2163 C CA B LYS A 1 233 ? 49.795 4.374 -12.543 0.50 11.54 232 LYS A CA 1
ATOM 2164 C C . LYS A 1 233 ? 50.006 3.032 -13.275 1.00 11.52 232 LYS A C 1
ATOM 2165 O O . LYS A 1 233 ? 49.082 2.232 -13.350 1.00 10.42 232 LYS A O 1
ATOM 2176 N N . LYS A 1 234 ? 51.226 2.771 -13.761 1.00 11.12 233 LYS A N 1
ATOM 2177 C CA . LYS A 1 234 ? 51.502 1.479 -14.362 1.00 11.12 233 LYS A CA 1
ATOM 2178 C C . LYS A 1 234 ? 51.475 0.369 -13.292 1.00 11.01 233 LYS A C 1
ATOM 2179 O O . LYS A 1 234 ? 51.168 -0.769 -13.584 1.00 10.67 233 LYS A O 1
ATOM 2185 N N . PHE A 1 235 ? 51.814 0.734 -12.061 1.00 11.54 234 PHE A N 1
ATOM 2186 C CA . PHE A 1 235 ? 51.938 -0.198 -10.961 1.00 11.59 234 PHE A CA 1
ATOM 2187 C C . PHE A 1 235 ? 50.866 -0.058 -9.876 1.00 12.36 234 PHE A C 1
ATOM 2188 O O . PHE A 1 235 ? 50.441 -1.056 -9.296 1.00 12.45 234 PHE A O 1
ATOM 2196 N N . ILE A 1 236 ? 50.434 1.173 -9.602 1.00 12.06 235 ILE A N 1
ATOM 2197 C CA . ILE A 1 236 ? 49.466 1.440 -8.537 1.00 12.31 235 ILE A CA 1
ATOM 2198 C C . ILE A 1 236 ? 48.200 1.880 -9.221 1.00 12.48 235 ILE A C 1
ATOM 2199 O O . ILE A 1 236 ? 48.117 2.975 -9.809 1.00 13.16 235 ILE A O 1
ATOM 2204 N N . LEU A 1 237 ? 47.192 1.032 -9.135 1.00 11.91 236 LEU A N 1
ATOM 2205 C CA . LEU A 1 237 ? 45.946 1.312 -9.826 1.00 12.21 236 LEU A CA 1
ATOM 2206 C C . LEU A 1 237 ? 45.074 2.391 -9.160 1.00 12.82 236 LEU A C 1
ATOM 2207 O O . LEU A 1 237 ? 44.233 2.955 -9.842 1.00 14.00 236 LEU A O 1
ATOM 2212 N N . GLN A 1 238 ? 45.278 2.681 -7.874 1.00 12.57 237 GLN A N 1
ATOM 2213 C CA . GLN A 1 238 ? 44.484 3.693 -7.154 1.00 13.39 237 GLN A CA 1
ATOM 2214 C C . GLN A 1 238 ? 45.452 4.790 -6.669 1.00 12.77 237 GLN A C 1
ATOM 2215 O O . GLN A 1 238 ? 46.061 4.656 -5.596 1.00 12.80 237 GLN A O 1
ATOM 2221 N N . VAL A 1 239 ? 45.663 5.808 -7.504 1.00 12.38 238 VAL A N 1
ATOM 2222 C CA . VAL A 1 239 ? 46.560 6.934 -7.181 1.00 12.47 238 VAL A CA 1
ATOM 2223 C C . VAL A 1 239 ? 45.754 8.234 -7.200 1.00 12.43 238 VAL A C 1
ATOM 2224 O O . VAL A 1 239 ? 45.011 8.485 -8.146 1.00 11.60 238 VAL A O 1
ATOM 2228 N N . PHE A 1 240 ? 45.891 9.040 -6.157 1.00 12.79 239 PHE A N 1
ATOM 2229 C CA . PHE A 1 240 ? 45.154 10.317 -6.046 1.00 13.28 239 PHE A CA 1
ATOM 2230 C C . PHE A 1 240 ? 46.037 11.492 -5.656 1.00 13.14 239 PHE A C 1
ATOM 2231 O O . PHE A 1 240 ? 47.083 11.300 -5.031 1.00 13.47 239 PHE A O 1
ATOM 2239 N N . ILE A 1 241 ? 45.631 12.691 -6.083 1.00 12.57 240 ILE A N 1
ATOM 2240 C CA . ILE A 1 241 ? 46.288 13.935 -5.711 1.00 12.35 240 ILE A CA 1
ATOM 2241 C C . ILE A 1 241 ? 45.371 14.490 -4.653 1.00 11.11 240 ILE A C 1
ATOM 2242 O O . ILE A 1 241 ? 44.190 14.765 -4.933 1.00 11.56 240 ILE A O 1
ATOM 2255 N N . ASN A 1 243 ? 43.540 16.822 -1.797 1.00 9.87 242 ASN A N 1
ATOM 2256 C CA . ASN A 1 243 ? 42.935 18.134 -1.697 1.00 11.28 242 ASN A CA 1
ATOM 2257 C C . ASN A 1 243 ? 43.125 18.446 -0.195 1.00 12.39 242 ASN A C 1
ATOM 2258 O O . ASN A 1 243 ? 42.630 17.697 0.655 1.00 12.25 242 ASN A O 1
ATOM 2263 N N . PRO A 1 244 ? 43.899 19.491 0.155 1.00 13.90 243 PRO A N 1
ATOM 2264 C CA . PRO A 1 244 ? 44.614 20.422 -0.712 1.00 14.81 243 PRO A CA 1
ATOM 2265 C C . PRO A 1 244 ? 45.875 19.789 -1.315 1.00 15.65 243 PRO A C 1
ATOM 2266 O O . PRO A 1 244 ? 46.459 18.842 -0.730 1.00 15.53 243 PRO A O 1
ATOM 2270 N N . ALA A 1 245 ? 46.277 20.314 -2.475 1.00 16.61 244 ALA A N 1
ATOM 2271 C CA . ALA A 1 245 ? 47.468 19.846 -3.209 1.00 17.37 244 ALA A CA 1
ATOM 2272 C C . ALA A 1 245 ? 48.788 20.423 -2.656 1.00 17.72 244 ALA A C 1
ATOM 2273 O O . ALA A 1 245 ? 49.869 20.075 -3.136 1.00 17.88 244 ALA A O 1
ATOM 2275 N N . ASN A 1 246 ? 48.700 21.304 -1.663 1.00 18.16 245 ASN A N 1
ATOM 2276 C CA . ASN A 1 246 ? 49.862 21.903 -1.051 1.00 18.57 245 ASN A CA 1
ATOM 2277 C C . ASN A 1 246 ? 49.505 22.373 0.353 1.00 19.03 245 ASN A C 1
ATOM 2278 O O . ASN A 1 246 ? 48.325 22.428 0.729 1.00 19.07 245 ASN A O 1
ATOM 2280 N N . ASN A 1 247 ? 50.540 22.675 1.132 1.00 19.33 246 ASN A N 1
ATOM 2281 C CA . ASN A 1 247 ? 50.399 23.204 2.490 1.00 19.53 246 ASN A CA 1
ATOM 2282 C C . ASN A 1 247 ? 49.441 22.446 3.429 1.00 19.55 246 ASN A C 1
ATOM 2283 O O . ASN A 1 247 ? 48.764 23.040 4.273 1.00 19.33 246 ASN A O 1
ATOM 2288 N N . ILE A 1 248 ? 49.424 21.118 3.290 1.00 19.83 247 ILE A N 1
ATOM 2289 C CA . ILE A 1 248 ? 48.573 20.246 4.123 1.00 19.92 247 ILE A CA 1
ATOM 2290 C C . ILE A 1 248 ? 48.998 20.262 5.625 1.00 19.92 247 ILE A C 1
ATOM 2291 O O . ILE A 1 248 ? 48.167 20.020 6.523 1.00 19.49 247 ILE A O 1
ATOM 2296 N N . ASP A 1 249 ? 50.288 20.552 5.859 1.00 19.92 248 ASP A N 1
ATOM 2297 C CA . ASP A 1 249 ? 50.908 20.674 7.196 1.00 20.12 248 ASP A CA 1
ATOM 2298 C C . ASP A 1 249 ? 50.162 21.538 8.215 1.00 19.62 248 ASP A C 1
ATOM 2299 O O . ASP A 1 249 ? 50.020 21.138 9.376 1.00 19.51 248 ASP A O 1
ATOM 2312 N N . GLN A 1 251 ? 47.006 22.629 7.768 1.00 19.51 250 GLN A N 1
ATOM 2313 C CA . GLN A 1 251 ? 45.677 22.018 7.815 1.00 19.91 250 GLN A CA 1
ATOM 2314 C C . GLN A 1 251 ? 45.749 20.886 8.850 1.00 19.98 250 GLN A C 1
ATOM 2315 O O . GLN A 1 251 ? 44.875 20.785 9.725 1.00 19.97 250 GLN A O 1
ATOM 2317 N N . ALA A 1 252 ? 46.814 20.076 8.752 1.00 19.84 251 ALA A N 1
ATOM 2318 C CA . ALA A 1 252 ? 47.088 18.988 9.694 1.00 20.15 251 ALA A CA 1
ATOM 2319 C C . ALA A 1 252 ? 47.291 19.517 11.124 1.00 20.57 251 ALA A C 1
ATOM 2320 O O . ALA A 1 252 ? 46.626 19.061 12.066 1.00 20.26 251 ALA A O 1
ATOM 2322 N N . LEU A 1 253 ? 48.198 20.486 11.277 1.00 21.21 252 LEU A N 1
ATOM 2323 C CA . LEU A 1 253 ? 48.486 21.071 12.593 1.00 21.99 252 LEU A CA 1
ATOM 2324 C C . LEU A 1 253 ? 47.239 21.717 13.220 1.00 22.85 252 LEU A C 1
ATOM 2325 O O . LEU A 1 253 ? 47.120 21.747 14.451 1.00 23.05 252 LEU A O 1
ATOM 2330 N N . LEU A 1 254 ? 46.332 22.240 12.385 1.00 23.78 253 LEU A N 1
ATOM 2331 C CA . LEU A 1 254 ? 45.089 22.873 12.865 1.00 24.54 253 LEU A CA 1
ATOM 2332 C C . LEU A 1 254 ? 44.048 21.852 13.344 1.00 25.22 253 LEU A C 1
ATOM 2333 O O . LEU A 1 254 ? 43.260 22.151 14.244 1.00 25.39 253 LEU A O 1
ATOM 2335 N N . THR A 1 255 ? 44.043 20.660 12.746 1.00 25.82 254 THR A N 1
ATOM 2336 C CA . THR A 1 255 ? 43.098 19.600 13.119 1.00 26.39 254 THR A CA 1
ATOM 2337 C C . THR A 1 255 ? 43.376 18.929 14.482 1.00 26.96 254 THR A C 1
ATOM 2338 O O . THR A 1 255 ? 42.467 18.321 15.057 1.00 26.99 254 THR A O 1
ATOM 2340 N N . CYS A 1 256 ? 44.598 19.072 15.011 1.00 27.65 255 CYS A N 1
ATOM 2341 C CA . CYS A 1 256 ? 45.016 18.411 16.263 1.00 28.34 255 CYS A CA 1
ATOM 2342 C C . CYS A 1 256 ? 45.284 19.327 17.469 1.00 28.36 255 CYS A C 1
ATOM 2343 O O . CYS A 1 256 ? 45.244 20.557 17.363 1.00 28.45 255 CYS A O 1
ATOM 2346 N N . GLU A 1 257 ? 45.574 18.694 18.610 1.00 28.43 256 GLU A N 1
ATOM 2347 C CA . GLU A 1 257 ? 45.881 19.392 19.857 1.00 28.52 256 GLU A CA 1
ATOM 2348 C C . GLU A 1 257 ? 47.246 20.080 19.778 1.00 28.57 256 GLU A C 1
ATOM 2349 O O . GLU A 1 257 ? 47.809 20.491 20.794 1.00 28.70 256 GLU A O 1
#

Foldseek 3Di:
DDDLVCQQQWEWEWEDDLQWIWIKIAHPVVGDIDGPDIGGADNVDDSLVSVVVCCVPDPSLVGHHNAYEYYEDQQKDWFLVGDDPVCLVVVSCVPDPDDDQKDKWDQPPVQRHIMMGIDGNSNVVVVCVSPVHYHYDYLVNLVLVQVLVVQQPAQFKEEWEDDPFKIWDWIGGNSHTPDTGMDGDPLVVVLVVVVVVCVVVVHDQEGHEYEYAADDPPVVVVVVNCVRRVHYYQVPRHDVSCSVSVDD

CATH classification: 3.30.420.250 (+1 more: 3.30.420.260)

Nearest PDB structures (foldseek):
  3hrg-assembly1_A  TM=1.000E+00  e=2.466E-51  Bacteroides thetaiotaomicron VPI-5482
  8ab4-assembly1_M  TM=3.869E-01  e=2.715E-04  Geobacillus stearothermophilus
  4czh-assembly1_A  TM=4.160E-01  e=7.218E-03  Caulobacter vibrioides
  4czk-assembly1_A  TM=3.593E-01  e=3.228E-03  Caulobacter vibrioides
  4czj-assembly1_A  TM=3.676E-01  e=7.678E-03  Caulobacter vibrioides

Sequence (248 aa):
GGIDFTKSKQYTLSIRRLSTDDGFSFSIYNPINNDNSQSLFEKEVDTSLSLLTANLLKNVVFHESDFLLSSYSYKRRVNIIIASKRFTIIPLELFEEEEQQAEELLLFYHHNHQQKRENEIVYNILKKNNVVIIFGIDKSTYTFLNEQQYPEEARRFYSQSTPLIEYFSIKSRLGNNSKKYASVRKKDDAIDIYCFERRGQQLLLANNSFECQTEDDRIYYLLYVWKKQLEFNQERRDEELHLTGGTTLLSDKETLNELKKKFILQVFINPANNIDQALLTCE

B-factor: mean 16.59, std 6.82, range [2.98, 61.26]

Secondary structure (DSSP, 8-state):
---GGGGGGSEEEEE--TT-EEEEEEETTTTEEEEEEEEPP-TTS-HHHHHHHHHHH-GGGGS--SEEE----S-B--BGGG--GGGHHHHHHTTS---TTEE--EEETTTTEEE-B-EEHHHHHHHHHH-TTPBP--THHHHHHHHHHHTTSSSS---EEE-SSEEEEEEEETTEEEEEEEEE--HHHHHHHHHHHHHHTT--TTT--EEEEE--TTTTT---HHHH-S-EE---SS----HHHH--

Radius of gyration: 18.59 Å; Cα contacts (8 Å, |Δi|>4): 472; chains: 1; bounding box: 42×50×44 Å

Solvent-accessible surface area: 13667 Å² total